Protein AF-A0A7W0NV32-F1 (afdb_monomer_lite)

Radius of gyration: 26.16 Å; chains: 1; bounding box: 60×41×66 Å

Structure (mmCIF, N/CA/C/O backbone):
data_AF-A0A7W0NV32-F1
#
_entry.id   AF-A0A7W0NV32-F1
#
loop_
_atom_site.group_PDB
_atom_site.id
_atom_site.type_symbol
_atom_site.label_atom_id
_atom_site.label_alt_id
_atom_site.label_comp_id
_atom_site.label_asym_id
_atom_site.label_entity_id
_atom_site.label_seq_id
_atom_site.pdbx_PDB_ins_code
_atom_site.Cartn_x
_atom_site.Cartn_y
_atom_site.Cartn_z
_atom_site.occupancy
_atom_site.B_iso_or_equiv
_atom_site.auth_seq_id
_atom_site.auth_comp_id
_atom_site.auth_asym_id
_atom_site.auth_atom_id
_atom_site.pdbx_PDB_model_num
ATOM 1 N N . MET A 1 1 ? -13.351 -14.213 11.585 1.00 88.19 1 MET A N 1
ATOM 2 C CA . MET A 1 1 ? -13.410 -13.640 10.219 1.00 88.19 1 MET A CA 1
ATOM 3 C C . MET A 1 1 ? -13.686 -12.142 10.299 1.00 88.19 1 MET A C 1
ATOM 5 O O . MET A 1 1 ? -14.402 -11.723 11.209 1.00 88.19 1 MET A O 1
ATOM 9 N N . ILE A 1 2 ? -13.121 -11.353 9.375 1.00 93.81 2 ILE A N 1
ATOM 10 C CA . ILE A 1 2 ? -13.314 -9.895 9.302 1.00 93.81 2 ILE A CA 1
ATOM 11 C C . ILE A 1 2 ? -14.477 -9.558 8.359 1.00 93.81 2 ILE A C 1
ATOM 13 O O . ILE A 1 2 ? -14.453 -9.948 7.192 1.00 93.81 2 ILE A O 1
ATOM 17 N N . GLY A 1 3 ? -15.459 -8.806 8.850 1.00 94.31 3 GLY A N 1
ATOM 18 C CA . GLY A 1 3 ? -16.514 -8.203 8.035 1.00 94.31 3 GLY A CA 1
ATOM 19 C C . GLY A 1 3 ? -16.197 -6.743 7.725 1.00 94.31 3 GLY A C 1
ATOM 20 O O . GLY A 1 3 ? -15.699 -6.018 8.588 1.00 94.31 3 GLY A O 1
ATOM 21 N N . VAL A 1 4 ? -16.493 -6.289 6.507 1.00 94.75 4 VAL A N 1
ATOM 22 C CA . VAL A 1 4 ? -16.256 -4.897 6.088 1.00 94.75 4 VAL A CA 1
ATOM 23 C C . VAL A 1 4 ? -17.553 -4.241 5.629 1.00 94.75 4 VAL A C 1
ATOM 25 O O . VAL A 1 4 ? -18.189 -4.704 4.682 1.00 94.75 4 VAL A O 1
ATOM 28 N N . VAL A 1 5 ? -17.929 -3.141 6.278 1.00 92.62 5 VAL A N 1
ATOM 29 C CA . VAL A 1 5 ? -19.043 -2.271 5.885 1.00 92.62 5 VAL A CA 1
ATOM 30 C C . VAL A 1 5 ? -18.472 -1.081 5.130 1.00 92.62 5 VAL A C 1
ATOM 32 O O . VAL A 1 5 ? -17.686 -0.313 5.682 1.00 92.62 5 VAL A O 1
ATOM 35 N N . ALA A 1 6 ? -18.853 -0.931 3.866 1.00 91.31 6 ALA A N 1
ATOM 36 C CA . ALA A 1 6 ? -18.391 0.163 3.026 1.00 91.31 6 ALA A CA 1
ATOM 37 C C . ALA A 1 6 ? -19.362 0.431 1.875 1.00 91.31 6 ALA A C 1
ATOM 39 O O . ALA A 1 6 ? -20.178 -0.417 1.512 1.00 91.31 6 ALA A O 1
ATOM 40 N N . SER A 1 7 ? -19.228 1.604 1.258 1.00 89.88 7 SER A N 1
ATOM 41 C CA . SER A 1 7 ? -19.957 1.923 0.032 1.00 89.88 7 SER A CA 1
ATOM 42 C C . SER A 1 7 ? -19.408 1.150 -1.176 1.00 89.88 7 SER A C 1
ATOM 44 O O . SER A 1 7 ? -18.213 0.847 -1.264 1.00 89.88 7 SER A O 1
ATOM 46 N N . ALA A 1 8 ? -20.257 0.930 -2.186 1.00 90.69 8 ALA A N 1
ATOM 47 C CA . ALA A 1 8 ? -19.858 0.279 -3.439 1.00 90.69 8 ALA A CA 1
ATOM 48 C C . ALA A 1 8 ? -18.662 0.968 -4.130 1.00 90.69 8 ALA A C 1
ATOM 50 O O . ALA A 1 8 ? -17.846 0.312 -4.780 1.00 90.69 8 ALA A O 1
ATOM 51 N N . ALA A 1 9 ? -18.511 2.285 -3.945 1.00 90.81 9 ALA A N 1
ATOM 52 C CA . ALA A 1 9 ? -17.407 3.066 -4.498 1.00 90.81 9 ALA A CA 1
ATOM 53 C C . ALA A 1 9 ? -16.030 2.684 -3.917 1.00 90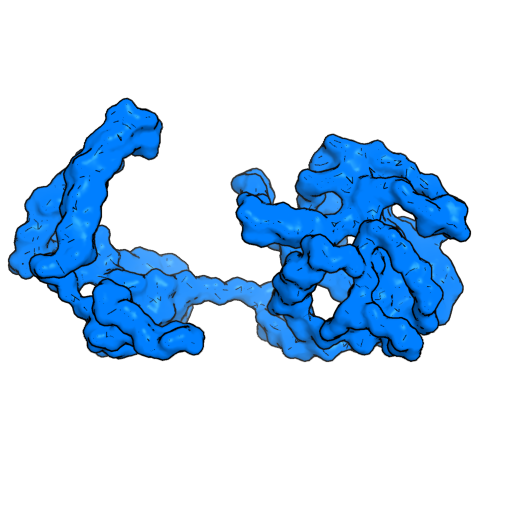.81 9 ALA A C 1
ATOM 55 O O . ALA A 1 9 ? -15.006 2.886 -4.578 1.00 90.81 9 ALA A O 1
ATOM 56 N N . GLN A 1 10 ? -15.988 2.120 -2.705 1.00 91.56 10 GLN A N 1
ATOM 57 C CA . GLN A 1 10 ? -14.757 1.696 -2.033 1.00 91.56 10 GLN A CA 1
ATOM 58 C C . GLN A 1 10 ? -14.427 0.213 -2.270 1.00 91.56 10 GLN A C 1
ATOM 60 O O . GLN A 1 10 ? -13.293 -0.198 -2.031 1.00 91.56 10 GLN A O 1
ATOM 65 N N . HIS A 1 11 ? -15.347 -0.592 -2.817 1.00 94.00 11 HIS A N 1
ATOM 66 C CA . HIS A 1 11 ? -15.161 -2.045 -2.950 1.00 94.00 11 HIS A CA 1
ATOM 67 C C . HIS A 1 11 ? -13.853 -2.442 -3.645 1.00 94.00 11 HIS A C 1
ATOM 69 O O . HIS A 1 11 ? -13.190 -3.387 -3.222 1.00 94.00 11 HIS A O 1
ATOM 75 N N . ARG A 1 12 ? -13.460 -1.723 -4.706 1.00 94.94 12 ARG A N 1
ATOM 76 C CA . ARG A 1 12 ? -12.217 -2.023 -5.430 1.00 94.94 12 ARG A CA 1
ATOM 77 C C . ARG A 1 12 ? -10.989 -1.826 -4.545 1.00 94.94 12 ARG A C 1
ATOM 79 O O . ARG A 1 12 ? -10.159 -2.720 -4.486 1.00 94.94 12 ARG A O 1
ATOM 86 N N . VAL A 1 13 ? -10.873 -0.686 -3.860 1.00 95.81 13 VAL A N 1
ATOM 87 C CA . VAL A 1 13 ? -9.701 -0.415 -3.011 1.00 95.81 13 VAL A CA 1
ATOM 88 C C . VAL A 1 13 ? -9.669 -1.325 -1.787 1.00 95.81 13 VAL A C 1
ATOM 90 O O . VAL A 1 13 ? -8.593 -1.748 -1.387 1.00 95.81 13 VAL A O 1
ATOM 93 N N . ILE A 1 14 ? -10.830 -1.696 -1.245 1.00 95.81 14 ILE A N 1
ATOM 94 C CA . ILE A 1 14 ? -10.924 -2.655 -0.141 1.00 95.81 14 ILE A CA 1
ATOM 95 C C . ILE A 1 14 ? -10.370 -4.015 -0.579 1.00 95.81 14 ILE A C 1
ATOM 97 O O . ILE A 1 14 ? -9.530 -4.580 0.115 1.00 95.81 14 ILE A O 1
ATOM 101 N N . ARG A 1 15 ? -10.753 -4.512 -1.765 1.00 95.62 15 ARG A N 1
ATOM 102 C CA . ARG A 1 15 ? -10.193 -5.763 -2.305 1.00 95.62 15 ARG A CA 1
ATOM 103 C C . ARG A 1 15 ? -8.670 -5.702 -2.444 1.00 95.62 15 ARG A C 1
ATOM 105 O O . ARG A 1 15 ? -7.997 -6.642 -2.038 1.00 95.62 15 ARG A O 1
ATOM 112 N N . GLU A 1 16 ? -8.131 -4.595 -2.956 1.00 94.12 16 GLU A N 1
ATOM 113 C CA . GLU A 1 16 ? -6.675 -4.398 -3.046 1.00 94.12 16 GLU A CA 1
ATOM 114 C C . GLU A 1 16 ? -6.008 -4.347 -1.664 1.00 94.12 16 GLU A C 1
ATOM 116 O O . GLU A 1 16 ? -4.979 -4.983 -1.451 1.00 94.12 16 GLU A O 1
ATOM 121 N N . PHE A 1 17 ? -6.607 -3.643 -0.698 1.00 95.06 17 PHE A N 1
ATOM 122 C CA . PHE A 1 17 ? -6.099 -3.579 0.672 1.00 95.06 17 PHE A CA 1
ATOM 123 C C . PHE A 1 17 ? -5.984 -4.975 1.283 1.00 95.06 17 PHE A C 1
ATOM 125 O O . PHE A 1 17 ? -4.935 -5.338 1.805 1.00 95.06 17 PHE A O 1
ATOM 132 N N . PHE A 1 18 ? -7.029 -5.794 1.174 1.00 92.94 18 PHE A N 1
ATOM 133 C CA . PHE A 1 18 ? -6.989 -7.135 1.743 1.00 92.94 18 PHE A CA 1
ATOM 134 C C . PHE A 1 18 ? -6.122 -8.118 0.948 1.00 92.94 18 PHE A C 1
ATOM 136 O O . PHE A 1 18 ? -5.582 -9.056 1.538 1.00 92.94 18 PHE A O 1
ATOM 143 N N . ASN A 1 19 ? -5.887 -7.874 -0.347 1.00 90.25 19 ASN A N 1
ATOM 144 C CA . ASN A 1 19 ? -4.830 -8.570 -1.084 1.00 90.25 19 ASN A CA 1
ATOM 145 C C . ASN A 1 19 ? -3.444 -8.291 -0.491 1.00 90.25 19 ASN A C 1
ATOM 147 O O . ASN A 1 19 ? -2.568 -9.136 -0.646 1.00 90.25 19 ASN A O 1
ATOM 151 N N . LEU A 1 20 ? -3.226 -7.152 0.169 1.00 88.50 20 LEU A N 1
ATOM 152 C CA . LEU A 1 20 ? -1.980 -6.836 0.876 1.00 88.50 20 LEU A CA 1
ATOM 153 C C . LEU A 1 20 ? -2.010 -7.292 2.337 1.00 88.50 20 LEU A C 1
ATOM 155 O O . LEU A 1 20 ? -1.004 -7.783 2.834 1.00 88.50 20 LEU A O 1
ATOM 159 N N . PHE A 1 21 ? -3.161 -7.190 3.007 1.00 89.31 21 PHE A N 1
ATOM 160 C CA . PHE A 1 21 ? -3.317 -7.609 4.401 1.00 89.31 21 PHE A CA 1
ATOM 161 C C . PHE A 1 21 ? -3.301 -9.138 4.581 1.00 89.31 21 PHE A C 1
ATOM 163 O O . PHE A 1 21 ? -3.040 -9.626 5.677 1.00 89.31 21 PHE A O 1
ATOM 170 N N . LYS A 1 22 ? -3.582 -9.903 3.513 1.00 86.00 22 LYS A N 1
ATOM 171 C CA . LYS A 1 22 ? -3.511 -11.380 3.459 1.00 86.00 22 LYS A CA 1
ATOM 172 C C . LYS A 1 22 ? -4.357 -12.115 4.511 1.00 86.00 22 LYS A C 1
ATOM 174 O O . LYS A 1 22 ? -4.135 -13.295 4.755 1.00 86.00 22 LYS A O 1
ATOM 179 N N . THR A 1 23 ? -5.346 -11.443 5.092 1.00 87.00 23 THR A N 1
ATOM 180 C CA . THR A 1 23 ? -6.237 -12.001 6.117 1.00 87.00 23 THR A CA 1
ATOM 181 C C . THR A 1 23 ? -7.613 -12.317 5.517 1.00 87.00 23 THR A C 1
ATOM 183 O O . THR A 1 23 ? -8.117 -11.500 4.740 1.00 87.00 23 THR A O 1
ATOM 186 N N . PRO A 1 24 ? -8.259 -13.449 5.871 1.00 90.56 24 PRO A N 1
ATOM 187 C CA . PRO A 1 24 ? -9.619 -13.765 5.436 1.00 90.56 24 PRO A CA 1
ATOM 188 C C . PRO A 1 24 ? -10.641 -12.688 5.822 1.00 90.56 24 PRO A C 1
ATOM 190 O O . PRO A 1 24 ? -10.761 -12.303 6.990 1.00 90.56 24 PRO A O 1
ATOM 193 N N . TRP A 1 25 ? -11.414 -12.239 4.838 1.00 94.12 25 TRP A N 1
ATOM 194 C CA . TRP A 1 25 ? -12.380 -11.157 4.983 1.00 94.12 25 TRP A CA 1
ATOM 195 C C . TRP A 1 25 ? -13.523 -11.298 3.975 1.00 94.12 25 TRP A C 1
ATOM 197 O O . TRP A 1 25 ? -13.374 -11.955 2.942 1.00 94.12 25 TRP A O 1
ATOM 207 N N . GLU A 1 26 ? -14.628 -10.612 4.242 1.00 94.75 26 GLU A N 1
ATOM 208 C CA . GLU A 1 26 ? -15.713 -10.416 3.283 1.00 94.75 26 GLU A CA 1
ATOM 209 C C . GLU A 1 26 ? -16.419 -9.071 3.497 1.00 94.75 26 GLU A C 1
ATOM 211 O O . GLU A 1 26 ? -16.264 -8.411 4.529 1.00 94.75 26 GLU A O 1
ATOM 216 N N . PHE A 1 27 ? -17.206 -8.646 2.507 1.00 93.62 27 PHE A N 1
ATOM 217 C CA . PHE A 1 27 ? -18.152 -7.557 2.728 1.00 93.62 27 PHE A CA 1
ATOM 218 C C . PHE A 1 27 ? -19.257 -8.038 3.667 1.00 93.62 27 PHE A C 1
ATOM 220 O O . PHE A 1 27 ? -19.756 -9.151 3.516 1.00 93.62 27 PHE A O 1
ATOM 227 N N . CYS A 1 28 ? -19.625 -7.189 4.624 1.00 90.19 28 CYS A N 1
ATOM 228 C CA . CYS A 1 28 ? -20.614 -7.505 5.645 1.00 90.19 28 CYS A CA 1
ATOM 229 C C . CYS A 1 28 ? -21.946 -7.930 5.006 1.00 90.19 28 CYS A C 1
ATOM 231 O O . CYS A 1 28 ? -22.505 -7.202 4.181 1.00 90.19 28 CYS A O 1
ATOM 233 N N . SER A 1 29 ? -22.453 -9.096 5.401 1.00 85.25 29 SER A N 1
ATOM 234 C CA . SER A 1 29 ? -23.755 -9.618 4.989 1.00 85.25 29 SER A CA 1
ATOM 235 C C . SER A 1 29 ? -24.763 -9.557 6.141 1.00 85.25 29 SER A C 1
ATOM 237 O O . SER A 1 29 ? -24.412 -9.635 7.321 1.00 85.25 29 SER A O 1
ATOM 239 N N . LEU A 1 30 ? -26.042 -9.365 5.808 1.00 78.62 30 LEU A N 1
ATOM 240 C CA . LEU A 1 30 ? -27.103 -9.250 6.807 1.00 78.62 30 LEU A CA 1
ATOM 241 C C . LEU A 1 30 ? -27.241 -10.569 7.587 1.00 78.62 30 LEU A C 1
ATOM 243 O O . LEU A 1 30 ? -27.423 -11.625 6.988 1.00 78.62 30 LEU A O 1
ATOM 247 N N . GLY A 1 31 ? -27.189 -10.499 8.919 1.00 75.19 31 GLY A N 1
ATOM 248 C CA . GLY A 1 31 ? -27.344 -11.663 9.800 1.00 75.19 31 GLY A CA 1
ATOM 249 C C . GLY A 1 31 ? -26.067 -12.474 10.044 1.00 75.19 31 GLY A C 1
ATOM 250 O O . GLY A 1 31 ? -26.099 -13.404 10.847 1.00 75.19 31 GLY A O 1
ATOM 251 N N . ALA A 1 32 ? -24.941 -12.121 9.416 1.00 84.00 32 ALA A N 1
ATOM 252 C CA . ALA A 1 32 ? -23.654 -12.741 9.706 1.00 84.00 32 ALA A CA 1
ATOM 253 C C . ALA A 1 32 ? -23.021 -12.189 10.997 1.00 84.00 32 ALA A C 1
ATOM 255 O O . ALA A 1 32 ? -23.131 -11.003 11.329 1.00 84.00 32 ALA A O 1
ATOM 256 N N . SER A 1 33 ? -22.324 -13.068 11.718 1.00 86.06 33 SER A N 1
ATOM 257 C CA . SER A 1 33 ? -21.531 -12.717 12.897 1.00 86.06 33 SER A CA 1
ATOM 258 C C . SER A 1 33 ? -20.058 -12.643 12.518 1.00 86.06 33 SER A C 1
ATOM 260 O O . SER A 1 33 ? -19.509 -13.596 11.967 1.00 86.06 33 SER A O 1
ATOM 262 N N . TYR A 1 34 ? -19.409 -11.534 12.862 1.00 91.31 34 TYR A N 1
ATOM 263 C CA . TYR A 1 34 ? -17.981 -11.323 12.634 1.00 91.31 34 TYR A CA 1
ATOM 264 C C . TYR A 1 34 ? -17.243 -11.240 13.967 1.00 91.31 34 TYR A C 1
ATOM 266 O O . TYR A 1 34 ? -17.827 -10.868 14.976 1.00 91.31 34 TYR A O 1
ATOM 274 N N . GLU A 1 35 ? -15.954 -11.573 13.986 1.00 92.31 35 GLU A N 1
ATOM 275 C CA . GLU A 1 35 ? -15.111 -11.317 15.169 1.00 92.31 35 GLU A CA 1
ATOM 276 C C . GLU A 1 35 ? -14.638 -9.861 15.172 1.00 92.31 35 GLU A C 1
ATOM 278 O O . GLU A 1 35 ? -14.615 -9.204 16.212 1.00 92.31 35 GLU A O 1
ATOM 283 N N . VAL A 1 36 ? -14.332 -9.351 13.975 1.00 94.06 36 VAL A N 1
ATOM 284 C CA . VAL A 1 36 ? -13.934 -7.967 13.720 1.00 94.06 36 VAL A CA 1
ATOM 285 C C . VAL A 1 36 ? -14.845 -7.383 12.653 1.00 94.06 36 VAL A C 1
ATOM 287 O O . VAL A 1 36 ? -14.988 -7.966 11.576 1.00 94.06 36 VAL A O 1
ATOM 290 N N . LEU A 1 37 ? -15.413 -6.212 12.922 1.00 93.94 37 LEU A N 1
ATOM 291 C CA . LEU A 1 37 ? -16.158 -5.427 11.947 1.00 93.94 37 LEU A CA 1
ATOM 292 C C . LEU A 1 37 ? -15.406 -4.130 11.640 1.00 93.94 37 LEU A C 1
ATOM 294 O O . LEU A 1 37 ? -15.177 -3.319 12.532 1.00 93.94 37 LEU A O 1
ATOM 298 N N . ILE A 1 38 ? -15.051 -3.910 10.377 1.00 94.94 38 ILE A N 1
ATOM 299 C CA . ILE A 1 38 ? -14.429 -2.668 9.909 1.00 94.94 38 ILE A CA 1
ATOM 300 C C . ILE A 1 38 ? -15.482 -1.842 9.177 1.00 94.94 38 ILE A C 1
ATOM 302 O O . ILE A 1 38 ? -16.063 -2.301 8.198 1.00 94.94 38 ILE A O 1
ATOM 306 N N . CYS A 1 39 ? -15.713 -0.616 9.629 1.00 93.50 39 CYS A N 1
ATOM 307 C CA . CYS A 1 39 ? -16.669 0.308 9.032 1.00 93.50 39 CYS A CA 1
ATOM 308 C C . CYS A 1 39 ? -15.928 1.471 8.368 1.00 93.50 39 CYS A C 1
ATOM 310 O O . CYS A 1 39 ? -15.212 2.213 9.040 1.00 93.50 39 CYS A O 1
ATOM 312 N N . ALA A 1 40 ? -16.115 1.633 7.060 1.00 88.44 40 ALA A N 1
ATOM 313 C CA . ALA A 1 40 ? -15.596 2.746 6.277 1.00 88.44 40 ALA A CA 1
ATOM 314 C C . ALA A 1 40 ? -16.674 3.817 6.088 1.00 88.44 40 ALA A C 1
ATOM 316 O O . ALA A 1 40 ? -17.694 3.550 5.456 1.00 88.44 40 ALA A O 1
ATOM 317 N N . ASP A 1 41 ? -16.432 5.022 6.602 1.00 68.31 41 ASP A N 1
ATOM 318 C CA . ASP A 1 41 ? -17.198 6.233 6.273 1.00 68.31 41 ASP A CA 1
ATOM 319 C C . ASP A 1 41 ? -18.724 6.126 6.524 1.00 68.31 41 ASP A C 1
ATOM 321 O O . ASP A 1 41 ? -19.557 6.588 5.749 1.00 68.31 41 ASP A O 1
ATOM 325 N N . SER A 1 42 ? -19.078 5.558 7.684 1.00 59.56 42 SER A N 1
ATOM 326 C CA . SER A 1 42 ? -20.388 5.606 8.368 1.00 59.56 42 SER A CA 1
ATOM 327 C C . SER A 1 42 ? -21.617 4.919 7.727 1.00 59.56 42 SER A C 1
ATOM 329 O O . SER A 1 42 ? -22.299 5.437 6.857 1.00 59.56 42 SER A O 1
ATOM 331 N N . GLN A 1 43 ? -21.993 3.769 8.283 1.00 61.88 43 GLN A N 1
ATOM 332 C CA . GLN A 1 43 ? -23.113 3.552 9.215 1.00 61.88 43 GLN A CA 1
ATOM 333 C C . GLN A 1 43 ? -22.776 2.225 9.897 1.00 61.88 43 GLN A C 1
ATOM 335 O O . GLN A 1 43 ? -22.609 1.211 9.221 1.00 61.88 43 GLN A O 1
ATOM 340 N N . VAL A 1 44 ? -22.592 2.224 11.218 1.00 67.00 44 VAL A N 1
ATOM 341 C CA . VAL A 1 44 ? -22.306 0.976 11.933 1.00 67.00 44 VAL A CA 1
ATOM 342 C C . VAL A 1 44 ? -23.622 0.219 12.052 1.00 67.00 44 VAL A C 1
ATOM 344 O O . VAL A 1 44 ? -24.468 0.557 12.877 1.00 67.00 44 VAL A O 1
ATOM 347 N N . ALA A 1 45 ? -23.825 -0.780 11.194 1.00 64.88 45 ALA A N 1
ATOM 348 C CA . ALA A 1 45 ? -24.920 -1.720 11.383 1.00 64.88 45 ALA A CA 1
ATOM 349 C C . ALA A 1 45 ? -24.702 -2.453 12.713 1.00 64.88 45 ALA A C 1
ATOM 351 O O . ALA A 1 45 ? -23.576 -2.848 13.022 1.00 64.88 45 ALA A O 1
ATOM 352 N N . PHE A 1 46 ? -25.766 -2.638 13.499 1.00 66.44 46 PHE A N 1
ATOM 353 C CA . PHE A 1 46 ? -25.681 -3.423 14.727 1.00 66.44 46 PHE A CA 1
ATOM 354 C C . PHE A 1 46 ? -25.120 -4.813 14.405 1.00 66.44 46 PHE A C 1
ATOM 356 O O . PHE A 1 46 ? -25.700 -5.558 13.614 1.00 66.44 46 PHE A O 1
ATOM 363 N N . ASN A 1 47 ? -23.982 -5.151 15.007 1.00 73.75 47 ASN A N 1
ATOM 364 C CA . ASN A 1 47 ? -23.308 -6.426 14.811 1.00 73.75 47 ASN A CA 1
ATOM 365 C C . ASN A 1 47 ? -22.745 -6.918 16.154 1.00 73.75 47 ASN A C 1
ATOM 367 O O . ASN A 1 47 ? -22.220 -6.104 16.916 1.00 73.75 47 ASN A O 1
ATOM 371 N N . PRO A 1 48 ? -22.829 -8.224 16.464 1.00 80.31 48 PRO A N 1
ATOM 372 C CA . PRO A 1 48 ? -22.317 -8.781 17.716 1.00 80.31 48 PRO A CA 1
ATOM 373 C C . PRO A 1 48 ? -20.782 -8.905 17.782 1.00 80.31 48 PRO A C 1
ATOM 375 O O . PRO A 1 48 ? -20.290 -9.577 18.688 1.00 80.31 48 PRO A O 1
ATOM 378 N N . ALA A 1 49 ? -20.033 -8.291 16.859 1.00 88.75 49 ALA A N 1
ATOM 379 C CA . ALA A 1 49 ? -18.577 -8.376 16.807 1.00 88.75 49 ALA A CA 1
ATOM 380 C C . ALA A 1 49 ? -17.887 -7.963 18.114 1.00 88.75 49 ALA A C 1
ATOM 382 O O . ALA A 1 49 ? -18.295 -7.018 18.792 1.00 88.75 49 ALA A O 1
ATOM 383 N N . GLN A 1 50 ? -16.805 -8.677 18.437 1.00 91.81 50 GLN A N 1
ATOM 384 C CA . GLN A 1 50 ? -15.979 -8.421 19.622 1.00 91.81 50 GLN A CA 1
ATOM 385 C C . GLN A 1 50 ? -15.199 -7.109 19.478 1.00 91.81 50 GLN A C 1
ATOM 387 O O . GLN A 1 50 ? -15.016 -6.377 20.451 1.00 91.81 50 GLN A O 1
ATOM 392 N N . LEU A 1 51 ? -14.773 -6.798 18.249 1.00 93.94 51 LEU A N 1
ATOM 393 C CA . LEU A 1 51 ? -14.110 -5.549 17.898 1.00 93.94 51 LEU A CA 1
ATOM 394 C C . LEU A 1 51 ? -14.818 -4.871 16.722 1.00 93.94 51 LEU A C 1
ATOM 396 O O . LEU A 1 51 ? -14.957 -5.452 15.646 1.00 93.94 51 LEU A O 1
ATOM 400 N N . VAL A 1 52 ? -15.194 -3.608 16.904 1.00 93.62 52 VAL A N 1
ATOM 401 C CA . VAL A 1 52 ? -15.684 -2.735 15.832 1.00 93.62 52 VAL A CA 1
ATOM 402 C C . VAL A 1 52 ? -14.673 -1.613 15.612 1.00 93.62 52 VAL A C 1
ATOM 404 O O . VAL A 1 52 ? -14.377 -0.853 16.528 1.00 93.62 52 VAL A O 1
ATOM 407 N N . VAL A 1 53 ? -14.135 -1.497 14.399 1.00 95.12 53 VAL A N 1
ATOM 408 C CA . VAL A 1 53 ? -13.204 -0.429 14.012 1.00 95.12 53 VAL A CA 1
ATOM 409 C C . VAL A 1 53 ? -13.906 0.503 13.034 1.00 95.12 53 VAL A C 1
ATOM 411 O O . VAL A 1 53 ? -14.278 0.096 11.935 1.00 95.12 53 VAL A O 1
ATOM 414 N N . VAL A 1 54 ? -14.089 1.759 13.426 1.00 94.56 54 VAL A N 1
ATOM 415 C CA . VAL A 1 54 ? -14.799 2.775 12.645 1.00 94.56 54 VAL A CA 1
ATOM 416 C C . VAL A 1 54 ? -13.803 3.792 12.106 1.00 94.56 54 VAL A C 1
ATOM 418 O O . VAL A 1 54 ? -13.259 4.602 12.858 1.00 94.56 54 VAL A O 1
ATOM 421 N N . TYR A 1 55 ? -13.590 3.772 10.795 1.00 95.38 55 TYR A N 1
ATOM 422 C CA . TYR A 1 55 ? -12.800 4.764 10.075 1.00 95.38 55 TYR A CA 1
ATOM 423 C C . TYR A 1 55 ? -13.700 5.882 9.552 1.00 95.38 55 TYR A C 1
ATOM 425 O O . TYR A 1 55 ? -14.773 5.628 8.999 1.00 95.38 55 TYR A O 1
ATOM 433 N N . GLY A 1 56 ? -13.244 7.122 9.689 1.00 92.88 56 GLY A N 1
ATOM 434 C CA . GLY A 1 56 ? -13.973 8.285 9.195 1.00 92.88 56 GLY A CA 1
ATOM 435 C C . GLY A 1 56 ? -13.172 9.564 9.366 1.00 92.88 56 GLY A C 1
ATOM 436 O O . GLY A 1 56 ? -12.788 9.912 10.482 1.00 92.88 56 GLY A O 1
ATOM 437 N N . ALA A 1 57 ? -12.956 10.269 8.260 1.00 92.94 57 ALA A N 1
ATOM 438 C CA . ALA A 1 57 ? -12.218 11.531 8.203 1.00 92.94 57 ALA A CA 1
ATOM 439 C C . ALA A 1 57 ? -13.071 12.763 8.554 1.00 92.94 57 ALA A C 1
ATOM 441 O O . ALA A 1 57 ? -12.595 13.892 8.464 1.00 92.94 57 ALA A O 1
ATOM 442 N N . ARG A 1 58 ? -14.349 12.563 8.898 1.00 92.38 58 ARG A N 1
ATOM 443 C CA . ARG A 1 58 ? -15.314 13.624 9.201 1.00 92.38 58 ARG A CA 1
ATOM 444 C C . ARG A 1 58 ? -16.169 13.250 10.413 1.00 92.38 58 ARG A C 1
ATOM 446 O O . ARG A 1 58 ? -16.350 12.054 10.655 1.00 92.38 58 ARG A O 1
ATOM 453 N N . PRO A 1 59 ? -16.705 14.244 11.144 1.00 91.75 59 PRO A N 1
ATOM 454 C CA . PRO A 1 59 ? -17.712 14.013 12.169 1.00 91.75 59 PRO A CA 1
ATOM 455 C C . PRO A 1 59 ? -18.953 13.359 11.559 1.00 91.75 59 PRO A C 1
ATOM 457 O O . PRO A 1 59 ? -19.400 13.760 10.480 1.00 91.75 59 PRO A O 1
ATOM 460 N N . GLY A 1 60 ? -19.513 12.368 12.243 1.00 88.25 60 GLY A N 1
ATOM 461 C CA . GLY A 1 60 ? -20.683 11.633 11.769 1.00 88.25 60 GLY A CA 1
ATOM 462 C C . GLY A 1 60 ? -21.687 11.306 12.869 1.00 88.25 60 GLY A C 1
ATOM 463 O O . GLY A 1 60 ? -21.446 11.516 14.055 1.00 88.25 60 GLY A O 1
ATOM 464 N N . ALA A 1 61 ? -22.823 10.727 12.471 1.00 87.31 61 ALA A N 1
ATOM 465 C CA . ALA A 1 61 ? -23.877 10.310 13.403 1.00 87.31 61 ALA A CA 1
ATOM 466 C C . ALA A 1 61 ? -23.377 9.314 14.465 1.00 87.31 61 ALA A C 1
ATOM 468 O O . ALA A 1 61 ? -23.863 9.321 15.590 1.00 87.31 61 ALA A O 1
ATOM 469 N N . PHE A 1 62 ? -22.387 8.489 14.112 1.00 88.81 62 PHE A N 1
ATOM 470 C CA . PHE A 1 62 ? -21.737 7.569 15.041 1.00 88.81 62 PHE A CA 1
ATOM 471 C C . PHE A 1 62 ? -21.062 8.298 16.212 1.00 88.81 62 PHE A C 1
ATOM 473 O O . PHE A 1 62 ? -21.151 7.833 17.344 1.00 88.81 62 PHE A O 1
ATOM 480 N N . ASP A 1 63 ? -20.421 9.440 15.949 1.00 91.31 63 ASP A N 1
ATOM 481 C CA . ASP A 1 63 ? -19.709 10.206 16.972 1.00 91.31 63 ASP A CA 1
ATOM 482 C C . ASP A 1 63 ? -20.717 10.791 17.978 1.00 91.31 63 ASP A C 1
ATOM 484 O O . ASP A 1 63 ? -20.596 10.571 19.180 1.00 91.31 63 ASP A O 1
ATOM 488 N N . ALA A 1 64 ? -21.798 11.399 17.474 1.00 89.62 64 ALA A N 1
ATOM 489 C CA . ALA A 1 64 ? -22.877 11.944 18.301 1.00 89.62 64 ALA A CA 1
ATOM 490 C C . ALA A 1 64 ? -23.614 10.879 19.139 1.00 89.62 64 ALA A C 1
ATOM 492 O O . ALA A 1 64 ? -24.017 11.156 20.261 1.00 89.62 64 ALA A O 1
ATOM 493 N N . GLN A 1 65 ? -23.793 9.662 18.614 1.00 89.44 65 GLN A N 1
ATOM 494 C CA . GLN A 1 65 ? -24.446 8.559 19.338 1.00 89.44 65 GLN A CA 1
ATOM 495 C C . GLN A 1 65 ? -23.609 7.989 20.490 1.00 89.44 65 GLN A C 1
ATOM 497 O O . GLN A 1 65 ? -24.154 7.278 21.331 1.00 89.44 65 GLN A O 1
ATOM 502 N N . ASN A 1 66 ? -22.302 8.253 20.505 1.00 89.31 66 ASN A N 1
ATOM 503 C CA . ASN A 1 66 ? -21.363 7.727 21.497 1.00 89.31 66 ASN A CA 1
ATOM 504 C C . ASN A 1 66 ? -20.704 8.848 22.319 1.00 89.31 66 ASN A C 1
ATOM 506 O O . ASN A 1 66 ? -19.631 8.636 22.881 1.00 89.31 66 ASN A O 1
ATOM 510 N N . ASP A 1 67 ? -21.328 10.031 22.362 1.00 92.50 67 ASP A N 1
ATOM 511 C CA . ASP A 1 67 ? -20.850 11.209 23.094 1.00 92.50 67 ASP A CA 1
ATOM 512 C C . ASP A 1 67 ? -19.397 11.596 22.748 1.00 92.50 67 ASP A C 1
ATOM 514 O O . ASP A 1 67 ? -18.619 12.025 23.604 1.00 92.50 67 ASP A O 1
ATOM 518 N N . LEU A 1 68 ? -19.015 11.419 21.478 1.00 93.19 68 LEU A N 1
ATOM 519 C CA . LEU A 1 68 ? -17.710 11.812 20.957 1.00 93.19 68 LEU A CA 1
ATOM 520 C C . LEU A 1 68 ? -17.793 13.190 20.303 1.00 93.19 68 LEU A C 1
ATOM 522 O O . LEU A 1 68 ? -18.604 13.441 19.409 1.00 93.19 68 LEU A O 1
ATOM 526 N N . GLU A 1 69 ? -16.874 14.060 20.689 1.00 95.06 69 GLU A N 1
ATOM 527 C CA . GLU A 1 69 ? -16.593 15.307 19.999 1.00 95.06 69 GLU A CA 1
ATOM 528 C C . GLU A 1 69 ? -15.533 15.051 18.921 1.00 95.06 69 GLU A C 1
ATOM 530 O O . GLU A 1 69 ? -14.452 14.525 19.192 1.00 95.06 69 GLU A O 1
ATOM 535 N N . ALA A 1 70 ? -15.843 15.424 17.679 1.00 94.00 70 ALA A N 1
ATOM 536 C CA . ALA A 1 70 ? -14.943 15.281 16.541 1.00 94.00 70 ALA A CA 1
ATOM 537 C C . ALA A 1 70 ? -14.712 16.639 15.870 1.00 94.00 70 ALA A C 1
ATOM 539 O O . ALA A 1 70 ? -15.646 17.272 15.373 1.00 94.00 70 ALA A O 1
ATOM 540 N N . ILE A 1 71 ? -13.454 17.077 15.815 1.00 94.19 71 ILE A N 1
ATOM 541 C CA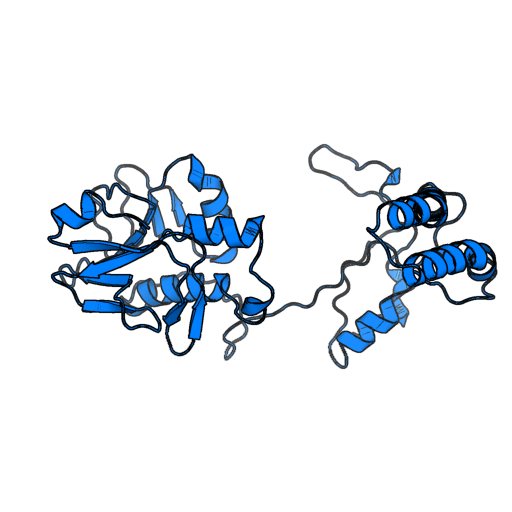 . ILE A 1 71 ? -13.050 18.352 15.211 1.00 94.19 71 ILE A CA 1
ATOM 542 C C . ILE A 1 71 ? -12.316 18.061 13.906 1.00 94.19 71 ILE A C 1
ATOM 544 O O . ILE A 1 71 ? -11.289 17.386 13.902 1.00 94.19 71 ILE A O 1
ATOM 548 N N . SER A 1 72 ? -12.838 18.572 12.788 1.00 92.62 72 SER A N 1
ATOM 549 C CA . SER A 1 72 ? -12.219 18.393 11.466 1.00 92.62 72 SER A CA 1
ATOM 550 C C . SER A 1 72 ? -10.921 19.181 11.337 1.00 92.62 72 SER A C 1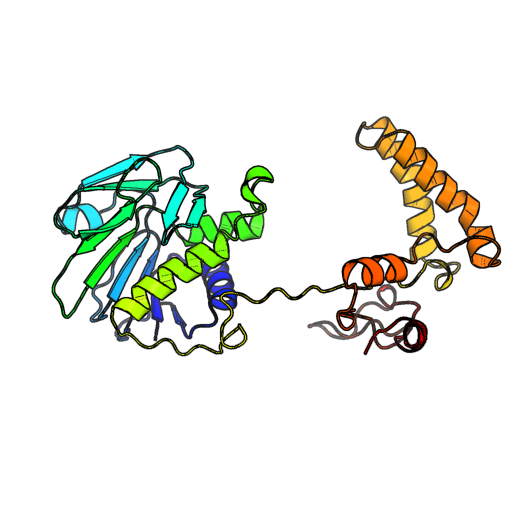
ATOM 552 O O . SER A 1 72 ? -10.885 20.383 11.599 1.00 92.62 72 SER A O 1
ATOM 554 N N . LEU A 1 73 ? -9.876 18.509 10.862 1.00 88.19 73 LEU A N 1
ATOM 555 C CA . LEU A 1 73 ? -8.556 19.066 10.608 1.00 88.19 73 LEU A CA 1
ATOM 556 C C . LEU A 1 73 ? -8.174 18.812 9.142 1.00 88.19 73 LEU A C 1
ATOM 558 O O . LEU A 1 73 ? -8.217 17.691 8.643 1.00 88.19 73 LEU A O 1
ATOM 562 N N . SER A 1 74 ? -7.801 19.881 8.436 1.00 70.56 74 SER A N 1
ATOM 563 C CA . SER A 1 74 ? -7.646 19.883 6.971 1.00 70.56 74 SER A CA 1
ATOM 564 C C . SER A 1 74 ? -6.193 20.034 6.502 1.00 70.56 74 SER A C 1
ATOM 566 O O . SER A 1 74 ? -5.922 20.623 5.453 1.00 70.56 74 SER A O 1
ATOM 568 N N . LYS A 1 75 ? -5.220 19.585 7.300 1.00 71.62 75 LYS A N 1
ATOM 569 C CA . LYS A 1 75 ? -3.790 19.650 6.954 1.00 71.62 75 LYS A CA 1
ATOM 570 C C . LYS A 1 75 ? -3.167 18.282 7.157 1.00 71.62 75 LYS A C 1
ATOM 572 O O . LYS A 1 75 ? -3.333 17.724 8.229 1.00 71.62 75 LYS A O 1
ATOM 577 N N . GLY A 1 76 ? -2.427 17.778 6.168 1.00 74.25 76 GLY A N 1
ATOM 578 C CA . GLY A 1 76 ? -1.702 16.512 6.301 1.00 74.25 76 GLY A CA 1
ATOM 579 C C . GLY A 1 76 ? -0.948 16.447 7.632 1.00 74.25 76 GLY A C 1
ATOM 580 O O . GLY A 1 76 ? -0.248 17.392 8.006 1.00 74.25 76 GLY A O 1
ATOM 581 N N . ALA A 1 77 ? -1.143 15.352 8.355 1.00 90.31 77 ALA A N 1
ATOM 582 C CA . ALA A 1 77 ? -0.575 15.113 9.674 1.00 90.31 77 ALA A CA 1
ATOM 583 C C . ALA A 1 77 ? 0.245 13.828 9.656 1.00 90.31 77 ALA A C 1
ATOM 585 O O . ALA A 1 77 ? 0.166 13.036 8.718 1.00 90.31 77 ALA A O 1
ATOM 586 N N . ASN A 1 78 ? 1.026 13.604 10.707 1.00 94.75 78 ASN A N 1
ATOM 587 C CA . ASN A 1 78 ? 1.662 12.315 10.909 1.00 94.75 78 ASN A CA 1
ATOM 588 C C . ASN A 1 78 ? 1.197 11.716 12.218 1.00 94.75 78 ASN A C 1
ATOM 590 O O . ASN A 1 78 ? 1.229 12.376 13.257 1.00 94.75 78 ASN A O 1
ATOM 594 N N . LEU A 1 79 ? 0.791 10.459 12.149 1.00 96.25 79 LEU A N 1
ATOM 595 C CA . LEU A 1 79 ? 0.452 9.661 13.309 1.00 96.25 79 LEU A CA 1
ATOM 596 C C . LEU A 1 79 ? 1.729 9.123 13.950 1.00 96.25 79 LEU A C 1
ATOM 598 O O . LEU A 1 79 ? 2.653 8.711 13.244 1.00 96.25 79 LEU A O 1
ATOM 602 N N . SER A 1 80 ? 1.742 9.087 15.277 1.00 95.81 80 SER A N 1
ATOM 603 C CA . SER A 1 80 ? 2.757 8.407 16.072 1.00 95.81 80 SER A CA 1
ATOM 604 C C . SER A 1 80 ? 2.256 7.006 16.423 1.00 95.81 80 SER A C 1
ATOM 606 O O . SER A 1 80 ? 1.244 6.851 17.108 1.00 95.81 80 SER A O 1
ATOM 608 N N . PHE A 1 81 ? 2.946 5.975 15.932 1.00 94.81 81 PHE A N 1
ATOM 609 C CA . PHE A 1 81 ? 2.564 4.578 16.135 1.00 94.81 81 PHE A CA 1
ATOM 610 C C . PHE A 1 81 ? 3.785 3.699 16.432 1.00 94.81 81 PHE A C 1
ATOM 612 O O . PHE A 1 81 ? 4.619 3.450 15.560 1.00 94.81 81 PHE A O 1
ATOM 619 N N . LYS A 1 82 ? 3.899 3.220 17.680 1.00 90.94 82 LYS A N 1
ATOM 620 C CA . LYS A 1 82 ? 4.983 2.332 18.162 1.00 90.94 82 LYS A CA 1
ATOM 621 C C . LYS A 1 82 ? 6.391 2.808 17.757 1.00 90.94 82 LYS A C 1
ATOM 623 O O . LYS A 1 82 ? 7.216 2.022 17.296 1.00 90.94 82 LYS A O 1
ATOM 628 N N . GLY A 1 83 ? 6.646 4.111 17.905 1.00 90.75 83 GLY A N 1
ATOM 629 C CA . GLY A 1 83 ? 7.918 4.757 17.548 1.00 90.75 83 GLY A CA 1
ATOM 630 C C . GLY A 1 83 ? 8.114 5.026 16.051 1.00 90.75 83 GLY A C 1
ATOM 631 O O . GLY A 1 83 ? 9.154 5.549 15.663 1.00 90.75 83 GLY A O 1
ATOM 632 N N . ASN A 1 84 ? 7.132 4.690 15.212 1.00 93.19 84 ASN A N 1
ATOM 633 C CA . ASN A 1 84 ? 7.113 5.000 13.787 1.00 93.19 84 ASN A CA 1
ATOM 634 C C . ASN A 1 84 ? 6.179 6.175 13.501 1.00 93.19 84 ASN A C 1
ATOM 636 O O . ASN A 1 84 ? 5.259 6.477 14.263 1.00 93.19 84 ASN A O 1
ATOM 640 N N . ARG A 1 85 ? 6.402 6.788 12.341 1.00 95.00 85 ARG A N 1
ATOM 641 C CA . ARG A 1 85 ? 5.608 7.884 11.801 1.00 95.00 85 ARG A CA 1
ATOM 642 C C . ARG A 1 85 ? 4.747 7.372 10.648 1.00 95.00 85 ARG A C 1
ATOM 644 O O . ARG A 1 85 ? 5.294 6.775 9.723 1.00 95.00 85 ARG A O 1
ATOM 651 N N . ILE A 1 86 ? 3.442 7.645 10.661 1.00 96.56 86 ILE A N 1
ATOM 652 C CA . ILE A 1 86 ? 2.524 7.307 9.556 1.00 96.56 86 ILE A CA 1
ATOM 653 C C . ILE A 1 86 ? 1.949 8.601 8.968 1.00 96.56 86 ILE A C 1
ATOM 655 O O . ILE A 1 86 ? 1.105 9.228 9.608 1.00 96.56 86 ILE A O 1
ATOM 659 N N . PRO A 1 87 ? 2.399 9.033 7.778 1.00 96.25 87 PRO A N 1
ATOM 660 C CA . PRO A 1 87 ? 1.807 10.173 7.091 1.00 96.25 87 PRO A CA 1
ATOM 661 C C . PRO A 1 87 ? 0.335 9.935 6.737 1.00 96.25 87 PRO A C 1
ATOM 663 O O . PRO A 1 87 ? -0.012 8.865 6.238 1.00 96.25 87 PRO A O 1
ATOM 666 N N . LEU A 1 88 ? -0.493 10.957 6.945 1.00 95.19 88 LEU A N 1
ATOM 667 C CA . LEU A 1 88 ? -1.857 11.054 6.432 1.00 95.19 88 LEU A CA 1
ATOM 668 C C . LEU A 1 88 ? -1.901 12.028 5.254 1.00 95.19 88 LEU A C 1
ATOM 670 O O . LEU A 1 88 ? -1.334 13.125 5.317 1.00 95.19 88 LEU A O 1
ATOM 674 N N . TYR A 1 89 ? -2.580 11.626 4.185 1.00 93.19 89 TYR A N 1
ATOM 675 C CA . TYR A 1 89 ? -2.682 12.399 2.950 1.00 93.19 89 TYR A CA 1
ATOM 676 C C . TYR A 1 89 ? -4.040 13.078 2.763 1.00 93.19 89 TYR A C 1
ATOM 678 O O . TYR A 1 89 ? -4.120 14.069 2.036 1.00 93.19 89 TYR A O 1
ATOM 686 N N . GLY A 1 90 ? -5.093 12.539 3.372 1.00 90.88 90 GLY A N 1
ATOM 687 C CA . GLY A 1 90 ? -6.440 13.088 3.377 1.00 90.88 90 GLY A CA 1
ATOM 688 C C . GLY A 1 90 ? -6.755 13.936 4.608 1.00 90.88 90 GLY A C 1
ATOM 689 O O . GLY A 1 90 ? -5.890 14.250 5.429 1.00 90.88 90 GLY A O 1
ATOM 690 N N . ASP A 1 91 ? -8.032 14.297 4.709 1.00 92.25 91 ASP A N 1
ATOM 691 C CA . ASP A 1 91 ? -8.596 14.936 5.895 1.00 92.25 91 ASP A CA 1
ATOM 692 C C . ASP A 1 91 ? -8.586 13.961 7.080 1.00 92.25 91 ASP A C 1
ATOM 694 O O . ASP A 1 91 ? -8.625 12.735 6.911 1.00 92.25 91 ASP A O 1
ATOM 698 N N . PHE A 1 92 ? -8.576 14.507 8.292 1.00 94.38 92 PHE A N 1
ATOM 699 C CA . PHE A 1 92 ? -8.747 13.721 9.504 1.00 94.38 92 PHE A CA 1
ATOM 700 C C . PHE A 1 92 ? -9.485 14.527 10.578 1.00 94.38 92 PHE A C 1
ATOM 702 O O . PHE A 1 92 ? -9.668 15.736 10.455 1.00 94.38 92 PHE A O 1
ATOM 709 N N . VAL A 1 93 ? -9.920 13.859 11.641 1.00 94.75 93 VAL A N 1
ATOM 710 C CA . VAL A 1 93 ? -10.541 14.476 12.813 1.00 94.75 93 VAL A CA 1
ATOM 711 C C . VAL A 1 93 ? -9.711 14.216 14.064 1.00 94.75 93 VAL A C 1
ATOM 713 O O . VAL A 1 93 ? -9.164 13.125 14.244 1.00 94.75 93 VAL A O 1
ATOM 716 N N . SER A 1 94 ? -9.649 15.227 14.926 1.00 95.81 94 SER A N 1
ATOM 717 C CA . SER A 1 94 ? -9.266 15.063 16.328 1.00 95.81 94 SER A CA 1
ATOM 718 C C . SER A 1 94 ? -10.498 14.665 17.135 1.00 95.81 94 SER A C 1
ATOM 720 O O . SER A 1 94 ? -11.596 15.152 16.858 1.00 95.81 94 SER A O 1
ATOM 722 N N . LEU A 1 95 ? -10.325 13.750 18.081 1.00 96.12 95 LEU A N 1
ATOM 723 C CA . LEU A 1 95 ? -11.388 13.112 18.846 1.00 96.12 95 LEU A CA 1
ATOM 724 C C . LEU A 1 95 ? -11.205 13.377 20.345 1.00 96.12 95 LEU A C 1
ATOM 726 O O . LEU A 1 95 ? -10.139 13.109 20.905 1.00 96.12 95 LEU A O 1
ATOM 730 N N . SER A 1 96 ? -12.277 13.808 21.004 1.00 96.12 96 SER A N 1
ATOM 731 C CA . SER A 1 96 ? -12.421 13.879 22.462 1.00 96.12 96 SER A CA 1
ATOM 732 C C . SER A 1 96 ? -13.710 13.177 22.894 1.00 96.12 96 SER A C 1
ATOM 734 O O . SER A 1 96 ? -14.666 13.093 22.131 1.00 96.12 96 SER A O 1
ATOM 736 N N . GLY A 1 97 ? -13.742 12.617 24.104 1.00 93.38 97 GLY A N 1
ATOM 737 C CA . GLY A 1 97 ? -14.931 11.929 24.613 1.00 93.38 97 GLY A CA 1
ATOM 738 C C . GLY A 1 97 ? -14.620 10.821 25.621 1.00 93.38 97 GLY A C 1
ATOM 739 O O . GLY A 1 97 ? -13.469 10.681 26.055 1.00 93.38 97 GLY A O 1
ATOM 740 N N . PRO A 1 98 ? -15.632 10.023 26.005 1.00 86.62 98 PRO A N 1
ATOM 741 C CA . PRO A 1 98 ? -15.461 8.893 26.905 1.00 86.62 98 PRO A CA 1
ATOM 742 C C . PRO A 1 98 ? -14.685 7.778 26.196 1.00 86.62 98 PRO A C 1
ATOM 744 O O . PRO A 1 98 ? -15.240 6.997 25.430 1.00 86.62 98 PRO A O 1
ATOM 747 N N . GLY A 1 99 ? -13.380 7.688 26.439 1.00 92.00 99 GLY A N 1
ATOM 748 C CA . GLY A 1 99 ? -12.558 6.644 25.840 1.00 92.00 99 GLY A CA 1
ATOM 749 C C . GLY A 1 99 ? -11.079 6.768 26.166 1.00 92.00 99 GLY A C 1
ATOM 750 O O . GLY A 1 99 ? -10.597 7.791 26.650 1.00 92.00 99 GLY A O 1
ATOM 751 N N . LYS A 1 100 ? -10.341 5.696 25.889 1.00 94.62 100 LYS A N 1
ATOM 752 C CA . LYS A 1 100 ? -8.885 5.663 25.997 1.00 94.62 100 LYS A CA 1
ATOM 753 C C . LYS A 1 100 ? -8.270 6.056 24.646 1.00 94.62 100 LYS A C 1
ATOM 755 O O . LYS A 1 100 ? -8.588 5.409 23.646 1.00 94.62 100 LYS A O 1
ATOM 760 N N . PRO A 1 101 ? -7.353 7.038 24.592 1.00 96.00 101 PRO A N 1
ATOM 761 C CA . PRO A 1 101 ? -6.563 7.302 23.394 1.00 96.00 101 PRO A CA 1
ATOM 762 C C . PRO A 1 101 ? -5.751 6.070 22.982 1.00 96.00 101 PRO A C 1
ATOM 764 O O . PRO A 1 101 ? -5.010 5.505 23.790 1.00 96.00 101 PRO A O 1
ATOM 767 N N . VAL A 1 102 ? -5.889 5.658 21.722 1.00 95.94 102 VAL A N 1
ATOM 768 C CA . VAL A 1 102 ? -5.128 4.542 21.125 1.00 95.94 102 VAL A CA 1
ATOM 769 C C . VAL A 1 102 ? -4.224 4.983 19.979 1.00 95.94 102 VAL A C 1
ATOM 771 O O . VAL A 1 102 ? -3.318 4.247 19.596 1.00 95.94 102 VAL A O 1
ATOM 774 N N . LEU A 1 103 ? -4.446 6.181 19.434 1.00 96.94 103 LEU A N 1
ATOM 775 C CA . LEU A 1 103 ? -3.644 6.731 18.349 1.00 96.94 103 LEU A CA 1
ATOM 776 C C . LEU A 1 103 ? -3.638 8.255 18.413 1.00 96.94 103 LEU A C 1
ATOM 778 O O . LEU A 1 103 ? -4.682 8.881 18.601 1.00 96.94 103 LEU A O 1
ATOM 782 N N . GLN A 1 104 ? -2.466 8.852 18.225 1.00 96.81 104 GLN A N 1
ATOM 783 C CA . GLN A 1 104 ? -2.282 10.299 18.279 1.00 96.81 104 GLN A CA 1
ATOM 784 C C . GLN A 1 104 ? -1.401 10.776 17.127 1.00 96.81 104 GLN A C 1
ATOM 786 O O . GLN A 1 104 ? -0.636 10.001 16.545 1.00 96.81 104 GLN A O 1
ATOM 791 N N . THR A 1 105 ? -1.495 12.059 16.799 1.00 95.38 105 THR A N 1
ATOM 792 C CA . THR A 1 105 ? -0.515 12.719 15.930 1.00 95.38 105 THR A CA 1
ATOM 793 C C . THR A 1 105 ? 0.784 13.009 16.681 1.00 95.38 105 THR A C 1
ATOM 795 O O . THR A 1 105 ? 0.811 13.039 17.910 1.00 95.38 105 THR A O 1
ATOM 798 N N . GLU A 1 106 ? 1.859 13.305 15.948 1.00 92.56 106 GLU A N 1
ATOM 799 C CA . GLU A 1 106 ? 3.112 13.827 16.526 1.00 92.56 106 GLU A CA 1
ATOM 800 C C . GLU A 1 106 ? 2.910 15.131 17.322 1.00 92.56 106 GLU A C 1
ATOM 802 O O . GLU A 1 106 ? 3.700 15.434 18.211 1.00 92.56 106 GLU A O 1
ATOM 807 N N . ASN A 1 107 ? 1.834 15.876 17.042 1.00 89.38 107 ASN A N 1
ATOM 808 C CA . ASN A 1 107 ? 1.498 17.129 17.720 1.00 89.38 107 ASN A CA 1
ATOM 809 C C . ASN A 1 107 ? 0.584 16.929 18.946 1.00 89.38 107 ASN A C 1
ATOM 811 O O . ASN A 1 107 ? 0.178 17.910 19.561 1.00 89.38 107 ASN A O 1
ATOM 815 N N . GLY A 1 108 ? 0.231 15.686 19.292 1.00 91.75 108 GLY A N 1
ATOM 816 C CA . GLY A 1 108 ? -0.592 15.360 20.462 1.00 91.75 108 GLY A CA 1
ATOM 817 C C . GLY A 1 108 ? -2.106 15.317 20.224 1.00 91.75 108 GLY A C 1
ATOM 818 O O . GLY A 1 108 ? -2.837 14.917 21.126 1.00 91.75 108 GLY A O 1
ATOM 819 N N . GLU A 1 109 ? -2.592 15.656 19.024 1.00 94.38 109 GLU A N 1
ATOM 820 C CA . GLU A 1 109 ? -4.011 15.486 18.661 1.00 94.38 109 GLU A CA 1
ATOM 821 C C . GLU A 1 109 ? -4.405 14.005 18.734 1.00 94.38 109 GLU A C 1
ATOM 823 O O . GLU A 1 109 ? -3.718 13.156 18.154 1.00 94.38 109 GLU A O 1
ATOM 828 N N . THR A 1 110 ? -5.512 13.685 19.405 1.00 96.81 110 THR A N 1
ATOM 829 C CA . THR A 1 110 ? -6.005 12.305 19.505 1.00 96.81 110 THR A CA 1
ATOM 830 C C . THR A 1 110 ? -6.793 11.955 18.254 1.00 96.81 110 THR A C 1
ATOM 832 O O . THR A 1 110 ? -7.840 12.527 17.995 1.00 96.81 110 THR A O 1
ATOM 835 N N . VAL A 1 111 ? -6.303 10.995 17.473 1.00 96.12 111 VAL A N 1
ATOM 836 C CA . VAL A 1 111 ? -6.942 10.559 16.216 1.00 96.12 111 VAL A CA 1
ATOM 837 C C . VAL A 1 111 ? -7.606 9.195 16.384 1.00 96.12 111 VAL A C 1
ATOM 839 O O . VAL A 1 111 ? -8.391 8.783 15.542 1.00 96.12 111 VAL A O 1
ATOM 842 N N . GLY A 1 112 ? -7.323 8.473 17.467 1.00 96.75 112 GLY A N 1
ATOM 843 C CA . GLY A 1 112 ? -7.957 7.198 17.771 1.00 96.75 112 GLY A CA 1
ATOM 844 C C . GLY A 1 112 ? -8.436 7.127 19.209 1.00 96.75 112 GLY A C 1
ATOM 845 O O . GLY A 1 112 ? -7.626 7.300 20.120 1.00 96.75 112 GLY A O 1
ATOM 846 N N . LEU A 1 113 ? -9.713 6.801 19.405 1.00 96.38 113 LEU A N 1
ATOM 847 C CA . LEU A 1 113 ? -10.307 6.529 20.716 1.00 96.38 113 LEU A CA 1
ATOM 848 C C . LEU A 1 113 ? -10.882 5.116 20.767 1.00 96.38 113 LEU A C 1
ATOM 850 O O . LEU A 1 113 ? -11.593 4.692 19.858 1.00 96.38 113 LEU A O 1
ATOM 854 N N . GLU A 1 114 ? -10.602 4.411 21.858 1.00 95.38 114 GLU A N 1
ATOM 855 C CA . GLU A 1 114 ? -11.253 3.153 22.214 1.00 95.38 114 GLU A CA 1
ATOM 856 C C . GLU A 1 114 ? -12.266 3.362 23.339 1.00 95.38 114 GLU A C 1
ATOM 858 O O . GLU A 1 114 ? -11.959 3.985 24.357 1.00 95.38 114 GLU A O 1
ATOM 863 N N . PHE A 1 115 ? -13.445 2.763 23.196 1.00 93.06 115 PHE A N 1
ATOM 864 C CA . PHE A 1 115 ? -14.505 2.789 24.197 1.00 93.06 115 PHE A CA 1
ATOM 865 C C . PHE A 1 115 ? -15.396 1.540 24.111 1.00 93.06 115 PHE A C 1
ATOM 867 O O . PHE A 1 115 ? -15.185 0.648 23.285 1.00 93.06 115 PHE A O 1
ATOM 874 N N . GLY A 1 116 ? -16.370 1.448 25.018 1.00 88.50 116 GLY A N 1
ATOM 875 C CA . GLY A 1 116 ? -17.275 0.305 25.138 1.00 88.50 116 GLY A CA 1
ATOM 876 C C . GLY A 1 116 ? -16.834 -0.757 26.162 1.00 88.50 116 GLY A C 1
ATOM 877 O O . GLY A 1 116 ? -15.719 -0.699 26.708 1.00 88.50 116 GLY A O 1
ATOM 878 N N . PRO A 1 117 ? -17.726 -1.718 26.466 1.00 84.00 117 PRO A N 1
ATOM 879 C CA . PRO A 1 117 ? -17.500 -2.765 27.463 1.00 84.00 117 PRO A CA 1
ATOM 880 C C . PRO A 1 117 ? -16.350 -3.711 27.077 1.00 84.00 117 PRO A C 1
ATOM 882 O O . PRO A 1 117 ? -15.889 -3.734 25.940 1.00 84.00 117 PRO A O 1
ATOM 885 N N . ALA A 1 118 ? -15.857 -4.502 28.035 1.00 76.44 118 ALA A N 1
ATOM 886 C CA . ALA A 1 118 ? -14.737 -5.427 27.813 1.00 76.44 118 ALA A CA 1
ATOM 887 C C . ALA A 1 118 ? -15.013 -6.459 26.703 1.00 76.44 118 ALA A C 1
ATOM 889 O O . ALA A 1 118 ? -14.121 -6.773 25.926 1.00 76.44 118 ALA A O 1
ATOM 890 N N . GLU A 1 119 ? -16.255 -6.934 26.613 1.00 81.00 119 GLU A N 1
ATOM 891 C CA . GLU A 1 119 ? -16.688 -7.969 25.664 1.00 81.00 119 GLU A CA 1
ATOM 892 C C . GLU A 1 119 ? -16.915 -7.442 24.239 1.00 81.00 119 GLU A C 1
ATOM 894 O O . GLU A 1 119 ? -16.960 -8.225 23.291 1.00 81.00 119 GLU A O 1
ATOM 899 N N . ARG A 1 120 ? -17.095 -6.123 24.086 1.00 86.31 120 ARG A N 1
ATOM 900 C CA . ARG A 1 120 ? -17.329 -5.457 22.799 1.00 86.31 120 ARG A CA 1
ATOM 901 C C . ARG A 1 120 ? -16.645 -4.105 22.788 1.00 86.31 120 ARG A C 1
ATOM 903 O O . ARG A 1 120 ? -17.178 -3.118 23.302 1.00 86.31 120 ARG A O 1
ATOM 910 N N . LYS A 1 121 ? -15.461 -4.069 22.188 1.00 91.38 121 LYS A N 1
ATOM 911 C CA . LYS A 1 121 ? -14.682 -2.844 22.043 1.00 91.38 121 LYS A CA 1
ATOM 912 C C . LYS A 1 121 ? -14.999 -2.162 20.730 1.00 91.38 121 LYS A C 1
ATOM 914 O O . LYS A 1 121 ? -15.072 -2.797 19.680 1.00 91.38 121 LYS A O 1
ATOM 919 N N . CYS A 1 122 ? -15.140 -0.847 20.800 1.00 92.94 122 CYS A N 1
ATOM 920 C CA . CYS A 1 122 ? -15.215 -0.002 19.630 1.00 92.94 122 CYS A CA 1
ATOM 921 C C . CYS A 1 122 ? -13.991 0.905 19.573 1.00 92.94 122 CYS A C 1
ATOM 923 O O . CYS A 1 122 ? -13.630 1.533 20.567 1.00 92.94 122 CYS A O 1
ATOM 925 N N . VAL A 1 123 ? -13.368 0.985 18.402 1.00 95.06 123 VAL A N 1
ATOM 926 C CA . VAL A 1 123 ? -12.246 1.877 18.122 1.00 95.06 123 VAL A CA 1
ATOM 927 C C . VAL A 1 123 ? -12.654 2.824 17.006 1.00 95.06 123 VAL A C 1
ATOM 929 O O . VAL A 1 123 ? -12.889 2.401 15.876 1.00 95.06 123 VAL A O 1
ATOM 932 N N . ARG A 1 124 ? -12.727 4.118 17.310 1.00 94.88 124 ARG A N 1
ATOM 933 C CA . ARG A 1 124 ? -12.980 5.179 16.334 1.00 94.88 124 ARG A CA 1
ATOM 934 C C . ARG A 1 124 ? -11.647 5.769 15.889 1.00 94.88 124 ARG A C 1
ATOM 936 O O . ARG A 1 124 ? -10.911 6.286 16.720 1.00 94.88 124 ARG A O 1
ATOM 943 N N . LEU A 1 125 ? -11.349 5.697 14.592 1.00 96.31 125 LEU A N 1
ATOM 944 C CA . LEU A 1 125 ? -10.139 6.237 13.967 1.00 96.31 125 LEU A CA 1
ATOM 945 C C . LEU A 1 125 ? -10.488 7.385 13.026 1.00 96.31 125 LEU A C 1
ATOM 947 O O . LEU A 1 125 ? -11.160 7.189 12.016 1.00 96.31 125 LEU A O 1
ATOM 951 N N . GLY A 1 126 ? -10.005 8.576 13.352 1.00 95.06 126 GLY A N 1
ATOM 952 C CA . GLY A 1 126 ? -10.340 9.860 12.752 1.00 95.06 126 GLY A CA 1
ATOM 953 C C . GLY A 1 126 ? -9.856 10.089 11.323 1.00 95.06 126 GLY A C 1
ATOM 954 O O . GLY A 1 126 ? -9.778 11.228 10.903 1.00 95.06 126 GLY A O 1
ATOM 955 N N . PHE A 1 127 ? -9.520 9.057 10.560 1.00 94.75 127 PHE A N 1
ATOM 956 C CA . PHE A 1 127 ? -9.143 9.164 9.149 1.00 94.75 127 PHE A CA 1
ATOM 957 C C . PHE A 1 127 ? -9.821 8.046 8.353 1.00 94.75 127 PHE A C 1
ATOM 959 O O . PHE A 1 127 ? -10.290 7.063 8.928 1.00 94.75 127 PHE A O 1
ATOM 966 N N . ASP A 1 128 ? -9.892 8.182 7.030 1.00 94.00 128 ASP A N 1
ATOM 967 C CA . ASP A 1 128 ? -10.427 7.138 6.150 1.00 94.00 128 ASP A CA 1
ATOM 968 C C . ASP A 1 128 ? -9.288 6.270 5.599 1.00 94.00 128 ASP A C 1
ATOM 970 O O . ASP A 1 128 ? -8.610 6.647 4.640 1.00 94.00 128 ASP A O 1
ATOM 974 N N . LEU A 1 129 ? -9.115 5.077 6.179 1.00 95.56 129 LEU A N 1
ATOM 975 C CA . LEU A 1 129 ? -8.121 4.092 5.742 1.00 95.56 129 LEU A CA 1
ATOM 976 C C . LEU A 1 129 ? -8.188 3.823 4.235 1.00 95.56 129 LEU A C 1
ATOM 978 O O . LEU A 1 129 ? -7.158 3.779 3.570 1.00 95.56 129 LEU A O 1
ATOM 982 N N . PHE A 1 130 ? -9.378 3.641 3.666 1.00 95.69 130 PHE A N 1
ATOM 983 C CA . PHE A 1 130 ? -9.491 3.230 2.269 1.00 95.69 130 PHE A CA 1
ATOM 984 C C . PHE A 1 130 ? -9.252 4.390 1.303 1.00 95.69 130 PHE A C 1
ATOM 986 O O . PHE A 1 130 ? -8.765 4.166 0.190 1.00 95.69 130 PHE A O 1
ATOM 993 N N . SER A 1 131 ? -9.517 5.628 1.721 1.00 93.56 131 SER A N 1
ATOM 994 C CA . SER A 1 131 ? -9.066 6.811 0.984 1.00 93.56 131 SER A CA 1
ATOM 995 C C . SER A 1 131 ? -7.541 6.960 1.015 1.00 93.56 131 SER A C 1
ATOM 997 O O . SER A 1 131 ? -6.948 7.218 -0.038 1.00 93.56 131 SER A O 1
ATOM 999 N N . GLU A 1 132 ? -6.893 6.694 2.153 1.00 95.25 132 GLU A N 1
ATOM 1000 C CA . GLU A 1 132 ? -5.426 6.680 2.267 1.00 95.25 132 GLU A CA 1
ATOM 1001 C C . GLU A 1 132 ? -4.791 5.600 1.377 1.00 95.25 132 GLU A C 1
ATOM 1003 O O . GLU A 1 132 ? -3.904 5.889 0.569 1.00 95.25 132 GLU A O 1
ATOM 1008 N N . VAL A 1 133 ? -5.304 4.367 1.434 1.00 96.12 133 VAL A N 1
ATOM 1009 C CA . VAL A 1 133 ? -4.845 3.256 0.583 1.00 96.12 133 VAL A CA 1
ATOM 1010 C C . VAL A 1 133 ? -5.025 3.605 -0.895 1.00 96.12 133 VAL A C 1
ATOM 1012 O O . VAL A 1 133 ? -4.123 3.400 -1.708 1.00 96.12 133 VAL A O 1
ATOM 1015 N N . LYS A 1 134 ? -6.170 4.188 -1.270 1.00 95.19 134 LYS A N 1
ATOM 1016 C CA . LYS A 1 134 ? -6.439 4.618 -2.650 1.00 95.19 134 LYS A CA 1
ATOM 1017 C C . LYS A 1 134 ? -5.438 5.674 -3.114 1.00 95.19 134 LYS A C 1
ATOM 1019 O O . LYS A 1 134 ? -5.003 5.618 -4.265 1.00 95.19 134 LYS A O 1
ATOM 1024 N N . GLN A 1 135 ? -5.095 6.634 -2.258 1.00 93.88 135 GLN A N 1
ATOM 1025 C CA . GLN A 1 135 ? -4.094 7.659 -2.545 1.00 93.88 135 GLN A CA 1
ATOM 1026 C C . GLN A 1 135 ? -2.715 7.021 -2.760 1.00 93.88 135 GLN A C 1
ATOM 1028 O O . GLN A 1 135 ? -2.094 7.266 -3.798 1.00 93.88 135 GLN A O 1
ATOM 1033 N N . LEU A 1 136 ? -2.285 6.146 -1.848 1.00 94.50 136 LEU A N 1
ATOM 1034 C CA . LEU A 1 136 ? -0.998 5.453 -1.919 1.00 94.50 136 LEU A CA 1
ATOM 1035 C C . LEU A 1 136 ? -0.876 4.574 -3.169 1.00 94.50 136 LEU A C 1
ATOM 1037 O O . LEU A 1 136 ? 0.104 4.691 -3.899 1.00 94.50 136 LEU A O 1
ATOM 1041 N N . LEU A 1 137 ? -1.887 3.761 -3.479 1.00 92.69 137 LEU A N 1
ATOM 1042 C CA . LEU A 1 137 ? -1.833 2.851 -4.628 1.00 92.69 137 LEU A CA 1
ATOM 1043 C C . LEU A 1 137 ? -1.985 3.565 -5.980 1.00 92.69 137 LEU A C 1
ATOM 1045 O O . LEU A 1 137 ? -1.451 3.097 -6.981 1.00 92.69 137 LEU A O 1
ATOM 1049 N N . ARG A 1 138 ? -2.720 4.687 -6.051 1.00 92.88 138 ARG A N 1
ATOM 1050 C CA . ARG A 1 138 ? -2.972 5.379 -7.333 1.00 92.88 138 ARG A CA 1
ATOM 1051 C C . ARG A 1 138 ? -1.986 6.488 -7.651 1.00 92.88 138 ARG A C 1
ATOM 1053 O O . ARG A 1 138 ? -1.734 6.742 -8.826 1.00 92.88 138 ARG A O 1
ATOM 1060 N N . ARG A 1 139 ? -1.531 7.219 -6.637 1.00 92.00 139 ARG A N 1
ATOM 1061 C CA . ARG A 1 139 ? -0.670 8.397 -6.810 1.00 92.00 139 ARG A CA 1
ATOM 1062 C C . ARG A 1 139 ? 0.704 8.212 -6.177 1.00 92.00 139 ARG A C 1
ATOM 1064 O O . ARG A 1 139 ? 1.618 8.945 -6.539 1.00 92.00 139 ARG A O 1
ATOM 1071 N N . GLY A 1 140 ? 0.852 7.246 -5.273 1.00 89.06 140 GLY A N 1
ATOM 1072 C CA . GLY A 1 140 ? 2.060 7.080 -4.481 1.00 89.06 140 GLY A CA 1
ATOM 1073 C C . GLY A 1 140 ? 2.156 8.093 -3.345 1.00 89.06 140 GLY A C 1
ATOM 1074 O O . GLY A 1 140 ? 1.257 8.904 -3.098 1.00 89.06 140 GLY A O 1
ATOM 1075 N N . GLN A 1 141 ? 3.292 8.032 -2.660 1.00 92.44 141 GLN A N 1
ATOM 1076 C CA . GLN A 1 141 ? 3.677 8.977 -1.621 1.00 92.44 141 GLN A CA 1
ATOM 1077 C C . GLN A 1 141 ? 4.711 9.987 -2.143 1.00 92.44 141 GLN A C 1
ATOM 1079 O O . GLN A 1 141 ? 5.500 9.653 -3.031 1.00 92.44 141 GLN A O 1
ATOM 1084 N N . PRO A 1 142 ? 4.747 11.220 -1.605 1.00 91.00 142 PRO A N 1
ATOM 1085 C CA . PRO A 1 142 ? 5.776 12.200 -1.939 1.00 91.00 142 PRO A CA 1
ATOM 1086 C C . PRO A 1 142 ? 7.185 11.675 -1.649 1.00 91.00 142 PRO A C 1
ATOM 1088 O O . PRO A 1 142 ? 7.390 10.901 -0.713 1.00 91.00 142 PRO A O 1
ATOM 1091 N N . ALA A 1 143 ? 8.184 12.175 -2.383 1.00 88.81 143 ALA A N 1
ATOM 1092 C CA . ALA A 1 143 ? 9.583 11.774 -2.204 1.00 88.81 143 ALA A CA 1
ATOM 1093 C C . ALA A 1 143 ? 10.094 11.983 -0.765 1.00 88.81 143 ALA A C 1
ATOM 1095 O O . ALA A 1 143 ? 10.882 11.182 -0.268 1.00 88.81 143 ALA A O 1
ATOM 1096 N N . ALA A 1 144 ? 9.593 13.008 -0.066 1.00 89.62 144 ALA A N 1
ATOM 1097 C CA . ALA A 1 144 ? 9.911 13.264 1.340 1.00 89.62 144 ALA A CA 1
ATOM 1098 C C . ALA A 1 144 ? 9.524 12.099 2.272 1.00 89.62 144 ALA A C 1
ATOM 1100 O O . ALA A 1 144 ? 10.156 11.903 3.305 1.00 89.62 144 ALA A O 1
ATOM 1101 N N . HIS A 1 145 ? 8.514 11.308 1.902 1.00 92.38 145 HIS A N 1
ATOM 1102 C CA . HIS A 1 145 ? 8.055 10.146 2.661 1.00 92.38 145 HIS A CA 1
ATOM 1103 C C . HIS A 1 145 ? 8.561 8.824 2.075 1.00 92.38 145 HIS A C 1
ATOM 1105 O O . HIS A 1 145 ? 8.200 7.776 2.588 1.00 92.38 145 HIS A O 1
ATOM 1111 N N . ALA A 1 146 ? 9.419 8.832 1.045 1.00 86.62 146 ALA A N 1
ATOM 1112 C CA . ALA A 1 146 ? 9.830 7.626 0.314 1.00 86.62 146 ALA A CA 1
ATOM 1113 C C . ALA A 1 146 ? 10.431 6.518 1.199 1.00 86.62 146 ALA A C 1
ATOM 1115 O O . ALA A 1 146 ? 10.341 5.347 0.849 1.00 86.62 146 ALA A O 1
ATOM 1116 N N . ARG A 1 147 ? 11.030 6.883 2.340 1.00 86.56 147 ARG A N 1
ATOM 1117 C CA . ARG A 1 147 ? 11.619 5.942 3.309 1.00 86.56 147 ARG A CA 1
ATOM 1118 C C . ARG A 1 147 ? 10.629 5.408 4.347 1.00 86.56 147 ARG A C 1
ATOM 1120 O O . ARG A 1 147 ? 11.017 4.593 5.174 1.00 86.56 147 ARG A O 1
ATOM 1127 N N . ILE A 1 148 ? 9.388 5.886 4.340 1.00 90.88 148 ILE A N 1
ATOM 1128 C CA . ILE A 1 148 ? 8.347 5.481 5.281 1.00 90.88 148 ILE A CA 1
ATOM 1129 C C . ILE A 1 148 ? 7.437 4.475 4.566 1.00 90.88 148 ILE A C 1
ATOM 1131 O O . ILE A 1 148 ? 6.813 4.842 3.565 1.00 90.88 148 ILE A O 1
ATOM 1135 N N . PRO A 1 149 ? 7.327 3.226 5.045 1.00 91.94 149 PRO A N 1
ATOM 1136 C CA . PRO A 1 149 ? 6.430 2.234 4.461 1.00 91.94 149 PRO A CA 1
ATOM 1137 C C . PRO A 1 149 ? 4.992 2.491 4.942 1.00 91.94 149 PRO A C 1
ATOM 1139 O O . PRO A 1 149 ? 4.451 1.771 5.776 1.00 91.94 149 PRO A O 1
ATOM 1142 N N . THR A 1 150 ? 4.388 3.592 4.476 1.00 95.12 150 THR A N 1
ATOM 1143 C CA . THR A 1 150 ? 3.128 4.124 5.029 1.00 95.12 150 THR A CA 1
ATOM 1144 C C . THR A 1 150 ? 1.999 3.091 5.014 1.00 95.12 150 THR A C 1
ATOM 1146 O O . THR A 1 150 ? 1.290 2.948 6.007 1.00 95.12 150 THR A O 1
ATOM 1149 N N . LEU A 1 151 ? 1.846 2.352 3.910 1.00 94.38 151 LEU A N 1
ATOM 1150 C CA . LEU A 1 151 ? 0.789 1.351 3.760 1.00 94.38 151 LEU A CA 1
ATOM 1151 C C . LEU A 1 151 ? 0.993 0.157 4.703 1.00 94.38 151 LEU A C 1
ATOM 1153 O O . LEU A 1 151 ? 0.053 -0.258 5.376 1.00 94.38 151 LEU A O 1
ATOM 1157 N N . ASP A 1 152 ? 2.223 -0.347 4.811 1.00 91.94 152 ASP A N 1
ATOM 1158 C CA . ASP A 1 152 ? 2.572 -1.427 5.737 1.00 91.94 152 ASP A CA 1
ATOM 1159 C C . ASP A 1 152 ? 2.339 -1.020 7.195 1.00 91.94 152 ASP A C 1
ATOM 1161 O O . ASP A 1 152 ? 1.851 -1.818 7.990 1.00 91.94 152 ASP A O 1
ATOM 1165 N N . LEU A 1 153 ? 2.627 0.237 7.553 1.00 94.94 153 LEU A N 1
ATOM 1166 C CA . LEU A 1 153 ? 2.359 0.749 8.897 1.00 94.94 153 LEU A CA 1
ATOM 1167 C C . LEU A 1 153 ? 0.857 0.901 9.179 1.00 94.94 153 LEU A C 1
ATOM 1169 O O . LEU A 1 153 ? 0.430 0.639 10.301 1.00 94.94 153 LEU A O 1
ATOM 1173 N N . GLN A 1 154 ? 0.044 1.279 8.187 1.00 95.19 154 GLN A N 1
ATOM 1174 C CA . GLN A 1 154 ? -1.419 1.289 8.327 1.00 95.19 154 GLN A CA 1
ATOM 1175 C C . GLN A 1 154 ? -1.978 -0.130 8.516 1.00 95.19 154 GLN A C 1
ATOM 1177 O O . GLN A 1 154 ? -2.858 -0.338 9.352 1.00 95.19 154 GLN A O 1
ATOM 1182 N N . ILE A 1 155 ? -1.430 -1.111 7.792 1.00 94.06 155 ILE A N 1
ATOM 1183 C CA . ILE A 1 155 ? -1.739 -2.532 7.991 1.00 94.06 155 ILE A CA 1
ATOM 1184 C C . ILE A 1 155 ? -1.333 -2.976 9.403 1.00 94.06 155 ILE A C 1
ATOM 1186 O O . ILE A 1 155 ? -2.139 -3.583 10.105 1.00 94.06 155 ILE A O 1
ATOM 1190 N N . ALA A 1 156 ? -0.120 -2.634 9.844 1.00 92.81 156 ALA A N 1
ATOM 1191 C CA . ALA A 1 156 ? 0.380 -2.974 11.173 1.00 92.81 156 ALA A CA 1
ATOM 1192 C C . ALA A 1 156 ? -0.477 -2.361 12.292 1.00 92.81 156 ALA A C 1
ATOM 1194 O O . ALA A 1 156 ? -0.755 -3.039 13.277 1.00 92.81 156 ALA A O 1
ATOM 1195 N N . LEU A 1 157 ? -0.952 -1.123 12.122 1.00 95.56 157 LEU A N 1
ATOM 1196 C CA . LEU A 1 157 ? -1.886 -0.481 13.048 1.00 95.56 157 LEU A CA 1
ATOM 1197 C C . LEU A 1 157 ? -3.184 -1.284 13.188 1.00 95.56 157 LEU A C 1
ATOM 1199 O O . LEU A 1 157 ? -3.580 -1.606 14.306 1.00 95.56 157 LEU A O 1
ATOM 1203 N N . LEU A 1 158 ? -3.838 -1.635 12.076 1.00 95.50 158 LEU A N 1
ATOM 1204 C CA . LEU A 1 158 ? -5.066 -2.436 12.118 1.00 95.50 158 LEU A CA 1
ATOM 1205 C C . LEU A 1 158 ? -4.814 -3.819 12.736 1.00 95.50 158 LEU A C 1
ATOM 1207 O O . LEU A 1 158 ? -5.607 -4.290 13.549 1.00 95.50 158 LEU A O 1
ATOM 1211 N N . ARG A 1 159 ? -3.696 -4.455 12.377 1.00 92.88 159 ARG A N 1
ATOM 1212 C CA . ARG A 1 159 ? -3.288 -5.757 12.912 1.00 92.88 159 ARG A CA 1
ATOM 1213 C C . ARG A 1 159 ? -3.129 -5.715 14.427 1.00 92.88 159 ARG A C 1
ATOM 1215 O O . ARG A 1 159 ? -3.680 -6.563 15.121 1.00 92.88 159 ARG A O 1
ATOM 1222 N N . ASP A 1 160 ? -2.419 -4.714 14.933 1.00 92.88 160 ASP A N 1
ATOM 1223 C CA . ASP A 1 160 ? -2.182 -4.551 16.363 1.00 92.88 160 ASP A CA 1
ATOM 1224 C C . ASP A 1 160 ? -3.483 -4.269 17.114 1.00 92.88 160 ASP A C 1
ATOM 1226 O O . ASP A 1 160 ? -3.700 -4.848 18.176 1.00 92.88 160 ASP A O 1
ATOM 1230 N N . LEU A 1 161 ? -4.395 -3.479 16.531 1.00 94.19 161 LEU A N 1
ATOM 1231 C CA . LEU A 1 161 ? -5.732 -3.298 17.096 1.00 94.19 161 LEU A CA 1
ATOM 1232 C C . LEU A 1 161 ? -6.472 -4.631 17.239 1.00 94.19 161 LEU A C 1
ATOM 1234 O O . LEU A 1 161 ? -7.094 -4.844 18.269 1.00 94.19 161 LEU A O 1
ATOM 1238 N N . ILE A 1 162 ? -6.379 -5.545 16.272 1.00 93.62 162 ILE A N 1
ATOM 1239 C CA . ILE A 1 162 ? -7.048 -6.854 16.339 1.00 93.62 162 ILE A CA 1
ATOM 1240 C C . ILE A 1 162 ? -6.363 -7.785 17.357 1.00 93.62 162 ILE A C 1
ATOM 1242 O O . ILE A 1 162 ? -7.016 -8.319 18.256 1.00 93.62 162 ILE A O 1
ATOM 1246 N N . VAL A 1 163 ? -5.042 -7.953 17.250 1.00 91.06 163 VAL A N 1
ATOM 1247 C CA . VAL A 1 163 ? -4.275 -8.938 18.034 1.00 91.06 163 VAL A CA 1
ATOM 1248 C C . VAL A 1 163 ? -4.219 -8.583 19.519 1.00 91.06 163 VAL A C 1
ATOM 1250 O O . VAL A 1 163 ? -4.328 -9.467 20.365 1.00 91.06 163 VAL A O 1
ATOM 1253 N N . GLU A 1 164 ? -4.106 -7.300 19.872 1.00 88.88 164 GLU A N 1
ATOM 1254 C CA . GLU A 1 164 ? -4.119 -6.857 21.275 1.00 88.88 164 GLU A CA 1
ATOM 1255 C C . GLU A 1 164 ? -5.446 -7.177 21.993 1.00 88.88 164 GLU A C 1
ATOM 1257 O O . GLU A 1 164 ? -5.482 -7.196 23.222 1.00 88.88 164 GLU A O 1
ATOM 1262 N N . ARG A 1 165 ? -6.528 -7.474 21.254 1.00 86.50 165 ARG A N 1
ATOM 1263 C CA . ARG A 1 165 ? -7.809 -7.943 21.812 1.00 86.50 165 ARG A CA 1
ATOM 1264 C C . ARG A 1 165 ? -7.952 -9.469 21.758 1.00 86.50 165 ARG A C 1
ATOM 1266 O O . ARG A 1 165 ? -9.049 -9.990 21.895 1.00 86.50 165 ARG A O 1
ATOM 1273 N N . SER A 1 166 ? -6.839 -10.193 21.611 1.00 83.19 166 SER A N 1
ATOM 1274 C CA . SER A 1 166 ? -6.783 -11.664 21.581 1.00 83.19 166 SER A CA 1
ATOM 1275 C C . SER A 1 166 ? -7.628 -12.307 20.476 1.00 83.19 166 SER A C 1
ATOM 1277 O O . SER A 1 166 ? -7.943 -13.492 20.554 1.00 83.19 166 SER A O 1
ATOM 1279 N N . ILE A 1 167 ? -7.974 -11.546 19.433 1.00 86.69 167 ILE A N 1
ATOM 1280 C CA . ILE A 1 167 ? -8.661 -12.080 18.260 1.00 86.69 167 ILE A CA 1
ATOM 1281 C C . ILE A 1 167 ? -7.589 -12.677 17.338 1.00 86.69 167 ILE A C 1
ATOM 1283 O O . ILE A 1 167 ? -6.705 -11.942 16.880 1.00 86.69 167 ILE A O 1
ATOM 1287 N N . PRO A 1 168 ? -7.615 -13.994 17.066 1.00 84.56 168 PRO A N 1
ATOM 1288 C CA . PRO A 1 168 ? -6.605 -14.628 16.238 1.00 84.56 168 PRO A CA 1
ATOM 1289 C C . PRO A 1 168 ? -6.741 -14.174 14.782 1.00 84.56 168 PRO A C 1
ATOM 1291 O O . PRO A 1 168 ? -7.830 -14.146 14.209 1.00 84.56 168 PRO A O 1
ATOM 1294 N N . LEU A 1 169 ? -5.607 -13.867 14.157 1.00 84.25 169 LEU A N 1
ATOM 1295 C CA . LEU A 1 169 ? -5.519 -13.660 12.718 1.00 84.25 169 LEU A CA 1
ATOM 1296 C C . LEU A 1 169 ? -4.968 -14.928 12.073 1.00 84.25 169 LEU A C 1
ATOM 1298 O O . LEU A 1 169 ? -3.899 -15.414 12.443 1.00 84.25 169 LEU A O 1
ATOM 1302 N N . VAL A 1 170 ? -5.704 -15.472 11.102 1.00 75.88 170 VAL A N 1
ATOM 1303 C CA . VAL A 1 170 ? -5.169 -16.512 10.220 1.00 75.88 170 VAL A CA 1
ATOM 1304 C C . VAL A 1 170 ? -4.208 -15.823 9.263 1.00 75.88 170 VAL A C 1
ATOM 1306 O O . VAL A 1 170 ? -4.625 -15.240 8.264 1.00 75.88 170 VAL A O 1
ATOM 1309 N N . GLU A 1 171 ? -2.927 -15.857 9.606 1.00 63.34 171 GLU A N 1
ATOM 1310 C CA . GLU A 1 171 ? -1.862 -15.294 8.788 1.00 63.34 171 GLU A CA 1
ATOM 1311 C C . GLU A 1 171 ? -1.133 -16.414 8.049 1.00 63.34 171 GLU A C 1
ATOM 1313 O O . GLU A 1 171 ? -0.688 -17.398 8.640 1.00 63.34 171 GLU A O 1
ATOM 1318 N N . ILE A 1 172 ? -0.951 -16.231 6.745 1.00 60.28 172 ILE A N 1
ATOM 1319 C CA . ILE A 1 172 ? 0.191 -16.824 6.056 1.00 60.28 172 ILE A CA 1
ATOM 1320 C C . ILE A 1 172 ? 1.323 -15.834 6.323 1.00 60.28 172 ILE A C 1
ATOM 1322 O O . ILE A 1 172 ? 1.248 -14.738 5.764 1.00 60.28 172 ILE A O 1
ATOM 1326 N N . PRO A 1 173 ? 2.307 -16.133 7.195 1.00 54.31 173 PRO A N 1
ATOM 1327 C CA . PRO A 1 173 ? 3.314 -15.149 7.563 1.00 54.31 173 PRO A CA 1
ATOM 1328 C C . PRO A 1 173 ? 4.032 -14.697 6.287 1.00 54.31 173 PRO A C 1
ATOM 1330 O O . PRO A 1 173 ? 4.705 -15.508 5.648 1.00 54.31 173 PRO A O 1
ATOM 1333 N N . PRO A 1 174 ? 3.903 -13.419 5.882 1.00 56.81 174 PRO A N 1
ATOM 1334 C CA . PRO A 1 174 ? 4.569 -12.925 4.685 1.00 56.81 174 PRO A CA 1
ATOM 1335 C C . PRO A 1 174 ? 6.053 -12.656 4.961 1.00 56.81 174 PRO A C 1
ATOM 1337 O O . PRO A 1 174 ? 6.733 -12.075 4.128 1.00 56.81 174 PRO A O 1
ATOM 1340 N N . VAL A 1 175 ? 6.557 -13.024 6.142 1.00 65.38 175 VAL A N 1
ATOM 1341 C CA . VAL A 1 175 ? 7.881 -12.668 6.643 1.00 65.38 175 VAL A CA 1
ATOM 1342 C C . VAL A 1 175 ? 8.537 -13.873 7.315 1.00 65.38 175 VAL A C 1
ATOM 1344 O O . VAL A 1 175 ? 7.853 -14.635 8.004 1.00 65.38 175 VAL A O 1
ATOM 1347 N N . PRO A 1 176 ? 9.857 -14.062 7.156 1.00 67.00 176 PRO A N 1
ATOM 1348 C CA . PRO A 1 176 ? 10.578 -15.080 7.904 1.00 67.00 176 PRO A CA 1
ATOM 1349 C C . PRO A 1 176 ? 10.522 -14.816 9.422 1.00 67.00 176 PRO A C 1
ATOM 1351 O O . PRO A 1 176 ? 10.436 -13.655 9.843 1.00 67.00 176 PRO A O 1
ATOM 1354 N N . PRO A 1 177 ? 10.628 -15.861 10.264 1.00 70.00 177 PRO A N 1
ATOM 1355 C CA . PRO A 1 177 ? 10.703 -15.704 11.714 1.00 70.00 177 PRO A CA 1
ATOM 1356 C C . PRO A 1 177 ? 11.788 -14.704 12.137 1.00 70.00 177 PRO A C 1
ATOM 1358 O O . PRO A 1 177 ? 12.923 -14.777 11.673 1.00 70.00 177 PRO A O 1
ATOM 1361 N N . GLY A 1 178 ? 11.439 -13.771 13.028 1.00 75.00 178 GLY A N 1
ATOM 1362 C CA . GLY A 1 178 ? 12.363 -12.753 13.546 1.00 75.00 178 GLY A CA 1
ATOM 1363 C C . GLY A 1 178 ? 12.450 -11.460 12.724 1.00 75.00 178 GLY A C 1
ATOM 1364 O O . GLY A 1 178 ? 13.111 -10.519 13.160 1.00 75.00 178 GLY A O 1
ATOM 1365 N N . TYR A 1 179 ? 11.753 -11.366 11.588 1.00 69.69 179 TYR A N 1
ATOM 1366 C CA . TYR A 1 179 ? 11.741 -10.172 10.739 1.00 69.69 179 TYR A CA 1
ATOM 1367 C C . TYR A 1 179 ? 10.368 -9.494 10.738 1.00 69.69 179 TYR A C 1
ATOM 1369 O O . TYR A 1 179 ? 9.331 -10.149 10.774 1.00 69.69 179 TYR A O 1
ATOM 1377 N N . LYS A 1 180 ? 10.359 -8.154 10.702 1.00 66.12 180 LYS A N 1
ATOM 1378 C CA . LYS A 1 180 ? 9.120 -7.350 10.711 1.00 66.12 180 LYS A CA 1
ATOM 1379 C C . LYS A 1 180 ? 8.497 -7.168 9.324 1.00 66.12 180 LYS A C 1
ATOM 1381 O O . LYS A 1 180 ? 7.322 -6.842 9.230 1.00 66.12 180 LYS A O 1
ATOM 1386 N N . PHE A 1 181 ? 9.288 -7.330 8.268 1.00 64.00 181 PHE A N 1
ATOM 1387 C CA . PHE A 1 181 ? 8.889 -7.159 6.872 1.00 64.00 181 PHE A CA 1
ATOM 1388 C C . PHE A 1 181 ? 9.810 -7.992 5.974 1.00 64.00 181 PHE A C 1
ATOM 1390 O O . PHE A 1 181 ? 10.945 -8.293 6.349 1.00 64.00 181 PHE A O 1
ATOM 1397 N N . ILE A 1 182 ? 9.321 -8.341 4.784 1.00 69.62 182 ILE A N 1
ATOM 1398 C CA . ILE A 1 182 ? 10.114 -8.901 3.691 1.00 69.62 182 ILE A CA 1
ATOM 1399 C C . ILE A 1 182 ? 10.154 -7.863 2.574 1.00 69.62 182 ILE A C 1
ATOM 1401 O O . ILE A 1 182 ? 9.157 -7.198 2.297 1.00 69.62 182 ILE A O 1
ATOM 1405 N N . VAL A 1 183 ? 11.299 -7.728 1.919 1.00 68.19 183 VAL A N 1
ATOM 1406 C CA . VAL A 1 183 ? 11.411 -6.987 0.664 1.00 68.19 183 VAL A CA 1
ATOM 1407 C C . VAL A 1 183 ? 11.961 -7.960 -0.360 1.00 68.19 183 VAL A C 1
ATOM 1409 O O . VAL A 1 183 ? 13.007 -8.564 -0.138 1.00 68.19 183 VAL A O 1
ATOM 1412 N N . CYS A 1 184 ? 11.244 -8.128 -1.465 1.00 68.25 184 CYS A N 1
ATOM 1413 C CA . CYS A 1 184 ? 11.727 -8.890 -2.604 1.00 68.25 184 CYS A CA 1
ATOM 1414 C C . CYS A 1 184 ? 12.209 -7.892 -3.654 1.00 68.25 184 CYS A C 1
ATOM 1416 O O . CYS A 1 184 ? 11.412 -7.132 -4.210 1.00 68.25 184 CYS A O 1
ATOM 1418 N N . LEU A 1 185 ? 13.521 -7.858 -3.884 1.00 71.56 185 LEU A N 1
ATOM 1419 C CA . LEU A 1 185 ? 14.053 -7.232 -5.085 1.00 71.56 185 LEU A CA 1
ATOM 1420 C C . LEU A 1 185 ? 13.613 -8.109 -6.258 1.00 71.56 185 LEU A C 1
ATOM 1422 O O . LEU A 1 185 ? 13.754 -9.324 -6.192 1.00 71.56 185 LEU A O 1
ATOM 1426 N N . THR A 1 186 ? 13.024 -7.506 -7.281 1.00 80.00 186 THR A N 1
ATOM 1427 C CA . THR A 1 186 ? 12.633 -8.212 -8.500 1.00 80.00 186 THR A CA 1
ATOM 1428 C C . THR A 1 186 ? 13.116 -7.394 -9.684 1.00 80.00 186 THR A C 1
ATOM 1430 O O . THR A 1 186 ? 13.010 -6.162 -9.689 1.00 80.00 186 THR A O 1
ATOM 1433 N N . HIS A 1 187 ? 13.707 -8.065 -10.666 1.00 84.69 187 HIS A N 1
ATOM 1434 C CA . HIS A 1 187 ? 14.133 -7.428 -11.904 1.00 84.69 187 HIS A CA 1
ATOM 1435 C C . HIS A 1 187 ? 13.354 -8.026 -13.068 1.00 84.69 187 HIS A C 1
ATOM 1437 O O . HIS A 1 187 ? 13.694 -9.108 -13.541 1.00 84.69 187 HIS A O 1
ATOM 1443 N N . ASP A 1 188 ? 12.336 -7.311 -13.538 1.00 86.25 188 ASP A N 1
ATOM 1444 C CA . ASP A 1 188 ? 11.625 -7.667 -14.766 1.00 86.25 188 ASP A CA 1
ATOM 1445 C C . ASP A 1 188 ? 12.520 -7.378 -15.978 1.00 86.25 188 ASP A C 1
ATOM 1447 O O . ASP A 1 188 ? 12.815 -6.225 -16.313 1.00 86.25 188 ASP A O 1
ATOM 1451 N N . VAL A 1 189 ? 12.993 -8.440 -16.628 1.00 87.06 189 VAL A N 1
ATOM 1452 C CA . VAL A 1 189 ? 13.865 -8.359 -17.802 1.00 87.06 189 VAL A CA 1
ATOM 1453 C C . VAL A 1 189 ? 13.016 -8.530 -19.060 1.00 87.06 189 VAL A C 1
ATOM 1455 O O . VAL A 1 189 ? 12.905 -9.617 -19.619 1.00 87.06 189 VAL A O 1
ATOM 1458 N N . ASP A 1 190 ? 12.430 -7.446 -19.561 1.00 81.38 190 ASP A N 1
ATOM 1459 C CA . ASP A 1 190 ? 11.639 -7.506 -20.805 1.00 81.38 190 ASP A CA 1
ATOM 1460 C C . ASP A 1 190 ? 12.519 -7.649 -22.059 1.00 81.38 190 ASP A C 1
ATOM 1462 O O . ASP A 1 190 ? 12.167 -8.333 -23.023 1.00 81.38 190 ASP A O 1
ATOM 1466 N N . HIS A 1 191 ? 13.695 -7.015 -22.044 1.00 86.12 191 HIS A N 1
ATOM 1467 C CA . HIS A 1 191 ? 14.679 -7.064 -23.121 1.00 86.12 191 HIS A CA 1
ATOM 1468 C C . HIS A 1 191 ? 16.070 -7.319 -22.542 1.00 86.12 191 HIS A C 1
ATOM 1470 O O . HIS A 1 191 ? 16.570 -6.527 -21.749 1.00 86.12 191 HIS A O 1
ATOM 1476 N N . LEU A 1 192 ? 16.724 -8.394 -22.984 1.00 88.00 192 LEU A N 1
ATOM 1477 C CA . LEU A 1 192 ? 18.089 -8.713 -22.554 1.00 88.00 192 LEU A CA 1
ATOM 1478 C C . LEU A 1 192 ? 19.152 -7.788 -23.179 1.00 88.00 192 LEU A C 1
ATOM 1480 O O . LEU A 1 192 ? 20.189 -7.507 -22.581 1.00 88.00 192 LEU A O 1
ATOM 1484 N N . GLY A 1 193 ? 18.905 -7.332 -24.403 1.00 90.56 193 GLY A N 1
ATOM 1485 C CA . GLY A 1 193 ? 19.819 -6.486 -25.160 1.00 90.56 193 GLY A CA 1
ATOM 1486 C C . GLY A 1 193 ? 19.267 -6.197 -26.548 1.00 90.56 193 GLY A C 1
ATOM 1487 O O . GLY A 1 193 ? 18.489 -6.988 -27.094 1.00 90.56 193 GLY A O 1
ATOM 1488 N N . ILE A 1 194 ? 19.662 -5.068 -27.135 1.00 91.94 194 ILE A N 1
ATOM 1489 C CA . ILE A 1 194 ? 19.198 -4.694 -28.472 1.00 91.94 194 ILE A CA 1
ATOM 1490 C C . ILE A 1 194 ? 19.786 -5.611 -29.545 1.00 91.94 194 ILE A C 1
ATOM 1492 O O . ILE A 1 194 ? 19.154 -5.805 -30.577 1.00 91.94 194 ILE A O 1
ATOM 1496 N N . LYS A 1 195 ? 20.941 -6.245 -29.286 1.00 90.62 195 LYS A N 1
ATOM 1497 C CA . LYS A 1 195 ? 21.592 -7.182 -30.219 1.00 90.62 195 LYS A CA 1
ATOM 1498 C C . LYS A 1 195 ? 20.712 -8.377 -30.611 1.00 90.62 195 LYS A C 1
ATOM 1500 O O . LYS A 1 195 ? 20.899 -8.947 -31.683 1.00 90.62 195 LYS A O 1
ATOM 1505 N N . ASN A 1 196 ? 19.773 -8.747 -29.738 1.00 89.62 196 ASN A N 1
ATOM 1506 C CA . ASN A 1 196 ? 18.838 -9.849 -29.952 1.00 89.62 196 ASN A CA 1
ATOM 1507 C C . ASN A 1 196 ? 17.700 -9.455 -30.906 1.00 89.62 196 ASN A C 1
ATOM 1509 O O . ASN A 1 196 ? 17.036 -10.309 -31.487 1.00 89.62 196 ASN A O 1
ATOM 1513 N N . HIS A 1 197 ? 17.502 -8.154 -31.104 1.00 89.50 197 HIS A N 1
ATOM 1514 C CA . HIS A 1 197 ? 16.591 -7.607 -32.092 1.00 89.50 197 HIS A CA 1
ATOM 1515 C C . HIS A 1 197 ? 17.362 -7.269 -33.377 1.00 89.50 197 HIS A C 1
ATOM 1517 O O . HIS A 1 197 ? 18.550 -6.972 -33.343 1.00 89.50 197 HIS A O 1
ATOM 1523 N N . ARG A 1 198 ? 16.712 -7.344 -34.542 1.00 85.69 198 ARG A N 1
ATOM 1524 C CA . ARG A 1 198 ? 17.322 -6.982 -35.840 1.00 85.69 198 ARG A CA 1
ATOM 1525 C C . ARG A 1 198 ? 16.446 -5.949 -36.544 1.00 85.69 198 ARG A C 1
ATOM 1527 O O . ARG A 1 198 ? 16.118 -4.923 -35.970 1.00 85.69 198 ARG A O 1
ATOM 1534 N N . CYS A 1 199 ? 16.001 -6.210 -37.765 1.00 87.44 199 CYS A N 1
ATOM 1535 C CA . CYS A 1 199 ? 15.059 -5.346 -38.473 1.00 87.44 199 CYS A CA 1
ATOM 1536 C C . CYS A 1 199 ? 13.615 -5.601 -38.008 1.00 87.44 199 CYS A C 1
ATOM 1538 O O . CYS A 1 199 ? 12.767 -6.001 -38.802 1.00 87.44 199 CYS A O 1
ATOM 1540 N N . ASP A 1 200 ? 13.338 -5.419 -36.715 1.00 88.88 200 ASP A N 1
ATOM 1541 C CA . ASP A 1 200 ? 12.005 -5.598 -36.140 1.00 88.88 200 ASP A CA 1
ATOM 1542 C C . ASP A 1 200 ? 11.413 -4.293 -35.586 1.00 88.88 200 ASP A C 1
ATOM 1544 O O . ASP A 1 200 ? 12.062 -3.249 -35.494 1.00 88.88 200 ASP A O 1
ATOM 1548 N N . HIS A 1 201 ? 10.129 -4.351 -35.229 1.00 88.75 201 HIS A N 1
ATOM 1549 C CA . HIS A 1 201 ? 9.388 -3.205 -34.708 1.00 88.75 201 HIS A CA 1
ATOM 1550 C C . HIS A 1 201 ? 9.995 -2.607 -33.425 1.00 88.75 201 HIS A C 1
ATOM 1552 O O . HIS A 1 201 ? 9.808 -1.415 -33.172 1.00 88.75 201 HIS A O 1
ATOM 1558 N N . THR A 1 202 ? 10.732 -3.396 -32.637 1.00 90.19 202 THR A N 1
ATOM 1559 C CA . THR A 1 202 ? 11.422 -2.933 -31.431 1.00 90.19 202 THR A CA 1
ATOM 1560 C C . THR A 1 202 ? 12.584 -2.023 -31.808 1.00 90.19 202 THR A C 1
ATOM 1562 O O . THR A 1 202 ? 12.676 -0.917 -31.270 1.00 90.19 202 THR A O 1
ATOM 1565 N N . VAL A 1 203 ? 13.409 -2.420 -32.786 1.00 93.19 203 VAL A N 1
ATOM 1566 C CA . VAL A 1 203 ? 14.509 -1.582 -33.296 1.00 93.19 203 VAL A CA 1
ATOM 1567 C C . VAL A 1 203 ? 13.988 -0.342 -34.011 1.00 93.19 203 VAL A C 1
ATOM 1569 O O . VAL A 1 203 ? 14.453 0.762 -3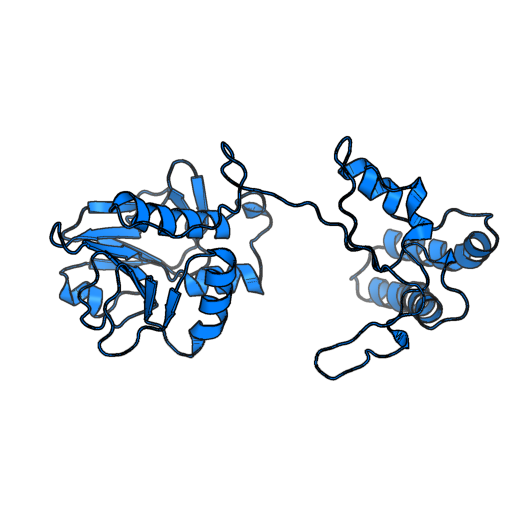3.725 1.00 93.19 203 VAL A O 1
ATOM 1572 N N . PHE A 1 204 ? 12.981 -0.472 -34.879 1.00 93.88 204 PHE A N 1
ATOM 1573 C CA . PHE A 1 204 ? 12.394 0.696 -35.546 1.00 93.88 204 PHE A CA 1
ATOM 1574 C C . PHE A 1 204 ? 11.757 1.664 -34.542 1.00 93.88 204 PHE A C 1
ATOM 1576 O O . PHE A 1 204 ? 11.975 2.875 -34.617 1.00 93.88 204 PHE A O 1
ATOM 1583 N N . GLY A 1 205 ? 11.021 1.138 -33.559 1.00 92.62 205 GLY A N 1
ATOM 1584 C CA . GLY A 1 205 ? 10.437 1.931 -32.481 1.00 92.62 205 GLY A CA 1
ATOM 1585 C C . GLY A 1 205 ? 11.499 2.607 -31.613 1.00 92.62 205 GLY A C 1
ATOM 1586 O O . GLY A 1 205 ? 11.332 3.767 -31.229 1.00 92.62 205 GLY A O 1
ATOM 1587 N N . PHE A 1 206 ? 12.608 1.919 -31.330 1.00 94.88 206 PHE A N 1
ATOM 1588 C CA . PHE A 1 206 ? 13.767 2.502 -30.662 1.00 94.88 206 PHE A CA 1
ATOM 1589 C C . PHE A 1 206 ? 14.354 3.657 -31.472 1.00 94.88 206 PHE A C 1
ATOM 1591 O O . PHE A 1 206 ? 14.403 4.763 -30.943 1.00 94.88 206 PHE A O 1
ATOM 1598 N N . LEU A 1 207 ? 14.729 3.440 -32.736 1.00 96.44 207 LEU A N 1
ATOM 1599 C CA . LEU A 1 207 ? 15.337 4.465 -33.590 1.00 96.44 207 LEU A CA 1
ATOM 1600 C C . LEU A 1 207 ? 14.433 5.692 -33.724 1.00 96.44 207 LEU A C 1
ATOM 1602 O O . LEU A 1 207 ? 14.885 6.820 -33.532 1.00 96.44 207 LEU A O 1
ATOM 1606 N N . PHE A 1 208 ? 13.136 5.482 -33.953 1.00 96.44 208 PHE A N 1
ATOM 1607 C CA . PHE A 1 208 ? 12.167 6.570 -34.036 1.00 96.44 208 PHE A CA 1
ATOM 1608 C C . PHE A 1 208 ? 12.120 7.403 -32.744 1.00 96.44 208 PHE A C 1
ATOM 1610 O O . PHE A 1 208 ? 12.201 8.634 -32.781 1.00 96.44 208 PHE A O 1
ATOM 1617 N N . ARG A 1 209 ? 12.038 6.748 -31.577 1.00 94.94 209 ARG A N 1
ATOM 1618 C CA . ARG A 1 209 ? 12.029 7.436 -30.274 1.00 94.94 209 ARG A CA 1
ATOM 1619 C C . ARG A 1 209 ? 13.375 8.079 -29.941 1.00 94.94 209 ARG A C 1
ATOM 1621 O O . ARG A 1 209 ? 13.395 9.149 -29.331 1.00 94.94 209 ARG A O 1
ATOM 1628 N N . ALA A 1 210 ? 14.476 7.433 -30.309 1.00 95.44 210 ALA A N 1
ATOM 1629 C CA . ALA A 1 210 ? 15.829 7.885 -30.033 1.00 95.44 210 ALA A CA 1
ATOM 1630 C C . ALA A 1 210 ? 16.204 9.095 -30.886 1.00 95.44 210 ALA A C 1
ATOM 1632 O O . ALA A 1 210 ? 16.887 9.967 -30.366 1.00 95.44 210 ALA A O 1
ATOM 1633 N N . ILE A 1 211 ? 15.725 9.187 -32.130 1.00 95.56 211 ILE A N 1
ATOM 1634 C CA . ILE A 1 211 ? 16.025 10.288 -33.057 1.00 95.56 211 ILE A CA 1
ATOM 1635 C C . ILE A 1 211 ? 14.969 11.393 -32.942 1.00 95.56 211 ILE A C 1
ATOM 1637 O O . ILE A 1 211 ? 15.264 12.490 -32.469 1.00 95.56 211 ILE A O 1
ATOM 1641 N N . PHE A 1 212 ? 13.723 11.100 -33.326 1.00 96.69 212 PHE A N 1
ATOM 1642 C CA . PHE A 1 212 ? 12.656 12.101 -33.419 1.00 96.69 212 PHE A CA 1
ATOM 1643 C C . PHE A 1 212 ? 11.993 12.367 -32.070 1.00 96.69 212 PHE A C 1
ATOM 1645 O O . PHE A 1 212 ? 11.743 13.517 -31.709 1.00 96.69 212 PHE A O 1
ATOM 1652 N N . GLY A 1 213 ? 11.730 11.312 -31.293 1.00 94.00 213 GLY A N 1
ATOM 1653 C CA . GLY A 1 213 ? 11.103 11.447 -29.976 1.00 94.00 213 GLY A CA 1
ATOM 1654 C C . GLY A 1 213 ? 11.963 12.241 -28.987 1.00 94.00 213 GLY A C 1
ATOM 1655 O O . GLY A 1 213 ? 11.442 13.045 -28.211 1.00 94.00 213 GLY A O 1
ATOM 1656 N N . SER A 1 214 ? 13.282 12.053 -29.034 1.00 93.94 214 SER A N 1
ATOM 1657 C CA . SER A 1 214 ? 14.235 12.791 -28.205 1.00 93.94 214 SER A CA 1
ATOM 1658 C C . SER A 1 214 ? 14.337 14.259 -28.616 1.00 93.94 214 SER A C 1
ATOM 1660 O O . SER A 1 214 ? 14.283 15.114 -27.733 1.00 93.94 214 SER A O 1
ATOM 1662 N N . LEU A 1 215 ? 14.387 14.552 -29.921 1.00 95.31 215 LEU A N 1
ATOM 1663 C CA . LEU A 1 215 ? 14.403 15.912 -30.458 1.00 95.31 215 LEU A CA 1
ATOM 1664 C C . LEU A 1 215 ? 13.125 16.665 -30.081 1.00 95.31 215 LEU A C 1
ATOM 1666 O O . LEU A 1 215 ? 13.189 17.744 -29.499 1.00 95.31 215 LEU A O 1
ATOM 1670 N N . ALA A 1 216 ? 11.958 16.059 -30.313 1.00 95.31 216 ALA A N 1
ATOM 1671 C CA . ALA A 1 216 ? 10.679 16.643 -29.924 1.00 95.31 216 ALA A CA 1
ATOM 1672 C C . ALA A 1 216 ? 10.586 16.865 -28.404 1.00 95.31 216 ALA A C 1
ATOM 1674 O O . ALA A 1 216 ? 10.036 17.870 -27.956 1.00 95.31 216 ALA A O 1
ATOM 1675 N N . GLY A 1 217 ? 11.125 15.942 -27.600 1.00 93.62 217 GLY A N 1
ATOM 1676 C CA . GLY A 1 217 ? 11.207 16.086 -26.146 1.00 93.62 217 GLY A CA 1
ATOM 1677 C C . GLY A 1 217 ? 12.118 17.235 -25.708 1.00 93.62 217 GLY A C 1
ATOM 1678 O O . GLY A 1 217 ? 11.757 17.965 -24.787 1.00 93.62 217 GLY A O 1
ATOM 1679 N N . PHE A 1 218 ? 13.251 17.421 -26.386 1.00 94.75 218 PHE A N 1
ATOM 1680 C CA . PHE A 1 218 ? 14.181 18.525 -26.149 1.00 94.75 218 PHE A CA 1
ATOM 1681 C C . PHE A 1 218 ? 13.549 19.876 -26.510 1.00 94.75 218 PHE A C 1
ATOM 1683 O O . PHE A 1 218 ? 13.499 20.766 -25.666 1.00 94.75 218 PHE A O 1
ATOM 1690 N N . CYS A 1 219 ? 12.943 20.000 -27.698 1.00 94.94 219 CYS A N 1
ATOM 1691 C CA . CYS A 1 219 ? 12.241 21.220 -28.121 1.00 94.94 219 CYS A CA 1
ATOM 1692 C C . CYS A 1 219 ? 11.073 21.596 -27.193 1.00 94.94 219 CYS A C 1
ATOM 1694 O O . CYS A 1 219 ? 10.741 22.768 -27.061 1.00 94.94 219 CYS A O 1
ATOM 1696 N N . LYS A 1 220 ? 10.450 20.611 -26.533 1.00 94.75 220 LYS A N 1
ATOM 1697 C CA . LYS A 1 220 ? 9.371 20.818 -25.551 1.00 94.75 220 LYS A CA 1
ATOM 1698 C C . LYS A 1 220 ? 9.874 21.036 -24.116 1.00 94.75 220 LYS A C 1
ATOM 1700 O O . LYS A 1 220 ? 9.056 21.026 -23.199 1.00 94.75 220 LYS A O 1
ATOM 1705 N N . GLY A 1 221 ? 11.187 21.141 -23.893 1.00 92.56 221 GLY A N 1
ATOM 1706 C CA . GLY A 1 221 ? 11.782 21.312 -22.561 1.00 92.56 221 GLY A CA 1
ATOM 1707 C C . GLY A 1 221 ? 11.634 20.102 -21.627 1.00 92.56 221 GLY A C 1
ATOM 1708 O O . GLY A 1 221 ? 11.863 20.215 -20.429 1.00 92.56 221 GLY A O 1
ATOM 1709 N N . ARG A 1 222 ? 11.245 18.930 -22.149 1.00 91.69 222 ARG A N 1
ATOM 1710 C CA . ARG A 1 222 ? 11.037 17.696 -21.364 1.00 91.69 222 ARG A CA 1
ATOM 1711 C C . ARG A 1 222 ? 12.297 16.839 -21.235 1.00 91.69 222 ARG A C 1
ATOM 1713 O O . ARG A 1 222 ? 12.274 15.840 -20.520 1.00 91.69 222 ARG A O 1
ATOM 1720 N N . ARG A 1 223 ? 13.359 17.164 -21.977 1.00 90.69 223 ARG A N 1
ATOM 1721 C CA . ARG A 1 223 ? 14.640 16.443 -21.972 1.00 90.69 223 ARG A CA 1
ATOM 1722 C C . ARG A 1 223 ? 15.802 17.420 -21.995 1.00 90.69 223 ARG A C 1
ATOM 1724 O O . ARG A 1 223 ? 15.713 18.462 -22.638 1.00 90.69 223 ARG A O 1
ATOM 1731 N N . SER A 1 224 ? 16.898 17.055 -21.337 1.00 94.81 224 SER A N 1
ATOM 1732 C CA . SER A 1 224 ? 18.142 17.822 -21.390 1.00 94.81 224 SER A CA 1
ATOM 1733 C C . SER A 1 224 ? 18.921 17.549 -22.681 1.00 94.81 224 SER A C 1
ATOM 1735 O O . SER A 1 224 ? 18.739 16.518 -23.336 1.00 94.81 224 SER A O 1
ATOM 1737 N N . PHE A 1 225 ? 19.844 18.449 -23.028 1.00 94.69 225 PHE A N 1
ATOM 1738 C CA . PHE A 1 225 ? 20.752 18.251 -24.164 1.00 94.69 225 PHE A CA 1
ATOM 1739 C C . PHE A 1 225 ? 21.603 16.979 -24.007 1.00 94.69 225 PHE A C 1
ATOM 1741 O O . PHE A 1 225 ? 21.797 16.234 -24.962 1.00 94.69 225 PHE A O 1
ATOM 1748 N N . GLN A 1 226 ? 22.040 16.672 -22.781 1.00 95.31 226 GLN A N 1
ATOM 1749 C CA . GLN A 1 226 ? 22.791 15.448 -22.485 1.00 95.31 226 GLN A CA 1
ATOM 1750 C C . GLN A 1 226 ? 21.978 14.183 -22.803 1.00 95.31 226 GLN A C 1
ATOM 1752 O O . GLN A 1 226 ? 22.503 13.241 -23.393 1.00 95.31 226 GLN A O 1
ATOM 1757 N N . GLN A 1 227 ? 20.681 14.170 -22.474 1.00 92.94 227 GLN A N 1
ATOM 1758 C CA . GLN A 1 227 ? 19.791 13.054 -22.807 1.00 92.94 227 GLN A CA 1
ATOM 1759 C C . GLN A 1 227 ? 19.562 12.933 -24.318 1.00 92.94 227 GLN A C 1
ATOM 1761 O O . GLN A 1 227 ? 19.462 11.819 -24.832 1.00 92.94 227 GLN A O 1
ATOM 1766 N N . LEU A 1 228 ? 19.469 14.054 -25.040 1.00 95.19 228 LEU A N 1
ATOM 1767 C CA . LEU A 1 228 ? 19.380 14.052 -26.503 1.00 95.19 228 LEU A CA 1
ATOM 1768 C C . LEU A 1 228 ? 20.636 13.417 -27.118 1.00 95.19 228 LEU A C 1
ATOM 1770 O O . LEU A 1 228 ? 20.527 12.437 -27.854 1.00 95.19 228 LEU A O 1
ATOM 1774 N N . ALA A 1 229 ? 21.815 13.913 -26.734 1.00 96.25 229 ALA A N 1
ATOM 1775 C CA . ALA A 1 229 ? 23.100 13.426 -27.224 1.00 96.25 229 ALA A CA 1
ATOM 1776 C C . ALA A 1 229 ? 23.320 11.936 -26.913 1.00 96.25 229 ALA A C 1
ATOM 1778 O O . ALA A 1 229 ? 23.757 11.187 -27.784 1.00 96.25 229 ALA A O 1
ATOM 1779 N N . ALA A 1 230 ? 22.965 11.477 -25.708 1.00 95.06 230 ALA A N 1
ATOM 1780 C CA . ALA A 1 230 ? 23.070 10.067 -25.336 1.00 95.06 230 ALA A CA 1
ATOM 1781 C C . ALA A 1 230 ? 22.176 9.162 -26.205 1.00 95.06 230 ALA A C 1
ATOM 1783 O O . ALA A 1 230 ? 22.631 8.123 -26.682 1.00 95.06 230 ALA A O 1
ATOM 1784 N N . ASN A 1 231 ? 20.927 9.572 -26.461 1.00 95.44 231 ASN A N 1
ATOM 1785 C CA . ASN A 1 231 ? 20.006 8.813 -27.313 1.00 95.44 231 ASN A CA 1
ATOM 1786 C C . ASN A 1 231 ? 20.485 8.759 -28.770 1.00 95.44 231 ASN A C 1
ATOM 1788 O O . ASN A 1 231 ? 20.417 7.706 -29.402 1.00 95.44 231 ASN A O 1
ATOM 1792 N N . TRP A 1 232 ? 20.989 9.875 -29.299 1.00 96.88 232 TRP A N 1
ATOM 1793 C CA . TRP A 1 232 ? 21.531 9.921 -30.657 1.00 96.88 232 TRP A CA 1
ATOM 1794 C C . TRP A 1 232 ? 22.805 9.095 -30.783 1.00 96.88 232 TRP A C 1
ATOM 1796 O O . TRP A 1 232 ? 22.937 8.334 -31.736 1.00 96.88 232 TRP A O 1
ATOM 1806 N N . LYS A 1 233 ? 23.698 9.162 -29.789 1.00 96.69 233 LYS A N 1
ATOM 1807 C CA . LYS A 1 233 ? 24.880 8.299 -29.725 1.00 96.69 233 LYS A CA 1
ATOM 1808 C C . LYS A 1 233 ? 24.483 6.825 -29.769 1.00 96.69 233 LYS A C 1
ATOM 1810 O O . LYS A 1 233 ? 25.055 6.093 -30.565 1.00 96.69 233 LYS A O 1
ATOM 1815 N N . ALA A 1 234 ? 23.488 6.413 -28.980 1.00 95.44 234 ALA A N 1
ATOM 1816 C CA . ALA A 1 234 ? 22.992 5.037 -28.981 1.00 95.44 234 ALA A CA 1
ATOM 1817 C C . ALA A 1 234 ? 22.426 4.619 -30.352 1.00 95.44 234 ALA A C 1
ATOM 1819 O O . ALA A 1 234 ? 22.728 3.531 -30.840 1.00 95.44 234 ALA A O 1
ATOM 1820 N N . ALA A 1 235 ? 21.655 5.495 -31.009 1.00 96.12 235 ALA A N 1
ATOM 1821 C CA . ALA A 1 235 ? 21.129 5.236 -32.350 1.00 96.12 235 ALA A CA 1
ATOM 1822 C C . ALA A 1 235 ? 22.249 5.091 -33.398 1.00 96.12 235 ALA A C 1
ATOM 1824 O O . ALA A 1 235 ? 22.223 4.156 -34.194 1.00 96.12 235 ALA A O 1
ATOM 1825 N N . ILE A 1 236 ? 23.256 5.970 -33.362 1.00 96.25 236 ILE A N 1
ATOM 1826 C CA . ILE A 1 236 ? 24.409 5.939 -34.276 1.00 96.25 236 ILE A CA 1
ATOM 1827 C C . ILE A 1 236 ? 25.299 4.719 -34.008 1.00 96.25 236 ILE A C 1
ATOM 1829 O O . ILE A 1 236 ? 25.827 4.132 -34.947 1.00 96.25 236 ILE A O 1
ATOM 1833 N N . SER A 1 237 ? 25.460 4.306 -32.746 1.00 96.12 237 SER A N 1
ATOM 1834 C CA . SER A 1 237 ? 26.273 3.140 -32.386 1.00 96.12 237 SER A CA 1
ATOM 1835 C C . SER A 1 237 ? 25.576 1.805 -32.635 1.00 96.12 237 SER A C 1
ATOM 1837 O O . SER A 1 237 ? 26.228 0.770 -32.538 1.00 96.12 237 SER A O 1
ATOM 1839 N N . LEU A 1 238 ? 24.275 1.792 -32.941 1.00 95.62 238 LEU A N 1
ATOM 1840 C CA . LEU A 1 238 ? 23.504 0.560 -33.117 1.00 95.62 238 LEU A CA 1
ATOM 1841 C C . LEU A 1 238 ? 24.132 -0.427 -34.125 1.00 95.62 238 LEU A C 1
ATOM 1843 O O . LEU A 1 238 ? 24.243 -1.606 -33.784 1.00 95.62 238 LEU A O 1
ATOM 1847 N N . PRO A 1 239 ? 24.617 -0.005 -35.313 1.00 94.81 239 PRO A N 1
ATOM 1848 C CA . PRO A 1 239 ? 25.307 -0.918 -36.222 1.00 94.81 239 PRO A CA 1
ATOM 1849 C C . PRO A 1 239 ? 26.566 -1.526 -35.596 1.00 94.81 239 PRO A C 1
ATOM 1851 O O . PRO A 1 239 ? 26.809 -2.717 -35.749 1.00 94.81 239 PRO A O 1
ATOM 1854 N N . LEU A 1 240 ? 27.334 -0.739 -34.832 1.00 95.94 240 LEU A N 1
ATOM 1855 C CA . LEU A 1 240 ? 28.526 -1.225 -34.133 1.00 95.94 240 LEU A CA 1
ATOM 1856 C C . LEU A 1 240 ? 28.167 -2.251 -33.051 1.00 95.94 240 LEU A C 1
ATOM 1858 O O . LEU A 1 240 ? 28.902 -3.216 -32.874 1.00 95.94 240 LEU A O 1
ATOM 1862 N N . VAL A 1 241 ? 27.028 -2.088 -32.372 1.00 94.56 241 VAL A N 1
ATOM 1863 C CA . VAL A 1 241 ? 26.518 -3.082 -31.412 1.00 94.56 241 VAL A CA 1
ATOM 1864 C C . VAL A 1 241 ? 26.158 -4.391 -32.117 1.00 94.56 241 VAL A C 1
ATOM 1866 O O . VAL A 1 241 ? 26.558 -5.456 -31.655 1.00 94.56 241 VAL A O 1
ATOM 1869 N N . HIS A 1 242 ? 25.467 -4.340 -33.262 1.00 93.12 242 HIS A N 1
ATOM 1870 C CA . HIS A 1 242 ? 25.143 -5.550 -34.032 1.00 93.12 242 HIS A CA 1
ATOM 1871 C C . HIS A 1 242 ? 26.374 -6.238 -34.635 1.00 93.12 242 HIS A C 1
ATOM 1873 O O . HIS A 1 242 ? 26.376 -7.459 -34.770 1.00 93.12 242 HIS A O 1
ATOM 1879 N N . LEU A 1 243 ? 27.420 -5.474 -34.962 1.00 93.38 243 LEU A N 1
ATOM 1880 C CA . LEU A 1 243 ? 28.716 -6.000 -35.399 1.00 93.38 243 LEU A CA 1
ATOM 1881 C C . LEU A 1 243 ? 29.587 -6.507 -34.233 1.00 93.38 243 LEU A C 1
ATOM 1883 O O . LEU A 1 243 ? 30.664 -7.043 -34.477 1.00 93.38 243 LEU A O 1
ATOM 1887 N N . GLY A 1 244 ? 29.159 -6.327 -32.978 1.00 91.56 244 GLY A N 1
ATOM 1888 C CA . GLY A 1 244 ? 29.937 -6.697 -31.791 1.00 91.56 244 GLY A CA 1
ATOM 1889 C C . GLY A 1 244 ? 31.138 -5.785 -31.506 1.00 91.56 244 GLY A C 1
ATOM 1890 O O . GLY A 1 244 ? 31.980 -6.125 -30.682 1.00 91.56 244 GLY A O 1
ATOM 1891 N N . LEU A 1 245 ? 31.221 -4.627 -32.168 1.00 93.31 245 LEU A N 1
ATOM 1892 C CA . LEU A 1 245 ? 32.300 -3.641 -32.027 1.00 93.31 245 LEU A CA 1
ATOM 1893 C C . LEU A 1 245 ? 32.038 -2.614 -30.914 1.00 93.31 245 LEU A C 1
ATOM 1895 O O . LEU A 1 245 ? 32.944 -1.882 -30.523 1.00 93.31 245 LEU A O 1
ATOM 1899 N N . ALA A 1 246 ? 30.803 -2.531 -30.418 1.00 93.56 246 ALA A N 1
ATOM 1900 C CA . ALA A 1 246 ? 30.416 -1.662 -29.313 1.00 93.56 246 ALA A CA 1
ATOM 1901 C C . ALA A 1 246 ? 29.562 -2.419 -28.289 1.00 93.56 246 ALA A C 1
ATOM 1903 O O . ALA A 1 246 ? 28.836 -3.352 -28.635 1.00 93.56 246 ALA A O 1
ATOM 1904 N N . SER A 1 247 ? 29.620 -1.986 -27.028 1.00 90.69 247 SER A N 1
ATOM 1905 C CA . SER A 1 247 ? 28.806 -2.552 -25.950 1.00 90.69 247 SER A CA 1
ATOM 1906 C C . SER A 1 247 ? 27.314 -2.336 -26.196 1.00 90.69 247 SER A C 1
ATOM 1908 O O . SER A 1 247 ? 26.887 -1.245 -26.576 1.00 90.69 247 SER A O 1
ATOM 1910 N N . ASP A 1 248 ? 26.512 -3.363 -25.917 1.00 92.31 248 ASP A N 1
ATOM 1911 C CA . ASP A 1 248 ? 25.055 -3.278 -25.994 1.00 92.31 248 ASP A CA 1
ATOM 1912 C C . ASP A 1 248 ? 24.518 -2.342 -24.903 1.00 92.31 248 ASP A C 1
ATOM 1914 O O . ASP A 1 248 ? 24.561 -2.647 -23.712 1.00 92.31 248 ASP A O 1
ATOM 1918 N N . PHE A 1 249 ? 24.007 -1.187 -25.324 1.00 91.19 249 PHE A N 1
ATOM 1919 C CA . PHE A 1 249 ? 23.507 -0.138 -24.436 1.00 91.19 249 PHE A CA 1
ATOM 1920 C C . PHE A 1 249 ? 22.142 -0.459 -23.800 1.00 91.19 249 PHE A C 1
ATOM 1922 O O . PHE A 1 249 ? 21.672 0.317 -22.968 1.00 91.19 249 PHE A O 1
ATOM 1929 N N . TRP A 1 250 ? 21.495 -1.571 -24.168 1.00 91.06 250 TRP A N 1
ATOM 1930 C CA . TRP A 1 250 ? 20.312 -2.101 -23.474 1.00 91.06 250 TRP A CA 1
ATOM 1931 C C . TRP A 1 250 ? 20.654 -3.190 -22.463 1.00 91.06 250 TRP A C 1
ATOM 1933 O O . TRP A 1 250 ? 19.803 -3.540 -21.649 1.00 91.06 250 TRP A O 1
ATOM 1943 N N . LYS A 1 251 ? 21.881 -3.718 -22.473 1.00 89.50 251 LYS A N 1
ATOM 1944 C CA . LYS A 1 251 ? 22.268 -4.789 -21.557 1.00 89.50 251 LYS A CA 1
ATOM 1945 C C . LYS A 1 251 ? 22.485 -4.239 -20.143 1.00 89.50 251 LYS A C 1
ATOM 1947 O O . LYS A 1 251 ? 23.526 -3.659 -19.842 1.00 89.50 251 LYS A O 1
ATOM 1952 N N . THR A 1 252 ? 21.509 -4.443 -19.261 1.00 84.75 252 THR A N 1
ATOM 1953 C CA . THR A 1 252 ? 21.512 -3.932 -17.875 1.00 84.75 252 THR A CA 1
ATOM 1954 C C . THR A 1 252 ? 21.833 -4.981 -16.813 1.00 84.75 252 THR A C 1
ATOM 1956 O O . THR A 1 252 ? 22.034 -4.612 -15.657 1.00 84.75 252 THR A O 1
ATOM 1959 N N . ILE A 1 253 ? 21.946 -6.260 -17.184 1.00 87.69 253 ILE A N 1
ATOM 1960 C CA . ILE A 1 253 ? 22.134 -7.373 -16.237 1.00 87.69 253 ILE A CA 1
ATOM 1961 C C . ILE A 1 253 ? 23.326 -7.156 -15.303 1.00 87.69 253 ILE A C 1
ATOM 1963 O O . ILE A 1 253 ? 23.204 -7.371 -14.101 1.00 87.69 253 ILE A O 1
ATOM 1967 N N . GLY A 1 254 ? 24.453 -6.652 -15.817 1.00 86.19 254 GLY A N 1
ATOM 1968 C CA . GLY A 1 254 ? 25.623 -6.341 -14.987 1.00 86.19 254 GLY A CA 1
ATOM 1969 C C . GLY A 1 254 ? 25.291 -5.393 -13.831 1.00 86.19 254 GLY A C 1
ATOM 1970 O O . GLY A 1 254 ? 25.648 -5.663 -12.689 1.00 86.19 254 GLY A O 1
ATOM 1971 N N . ARG A 1 255 ? 24.499 -4.350 -14.099 1.00 86.12 255 ARG A N 1
ATOM 1972 C CA . ARG A 1 255 ? 24.050 -3.397 -13.080 1.00 86.12 255 ARG A CA 1
ATOM 1973 C C . ARG A 1 255 ? 23.081 -4.029 -12.080 1.00 86.12 255 ARG A C 1
ATOM 1975 O O . ARG A 1 255 ? 23.134 -3.692 -10.904 1.00 86.12 255 ARG A O 1
ATOM 1982 N N . TYR A 1 256 ? 22.197 -4.927 -12.516 1.00 88.25 256 TYR A N 1
ATOM 1983 C CA . TYR A 1 256 ? 21.325 -5.649 -11.582 1.00 88.25 256 TYR A CA 1
ATOM 1984 C C . TYR A 1 256 ? 22.146 -6.535 -10.640 1.00 88.25 256 TYR A C 1
ATOM 1986 O O . TYR A 1 256 ? 21.958 -6.468 -9.432 1.00 88.25 256 TYR A O 1
ATOM 1994 N N . ARG A 1 257 ? 23.159 -7.239 -11.160 1.00 86.12 257 ARG A N 1
ATOM 1995 C CA . ARG A 1 257 ? 24.079 -8.043 -10.336 1.00 86.12 257 ARG A CA 1
ATOM 1996 C C . ARG A 1 257 ? 24.892 -7.211 -9.346 1.00 86.12 257 ARG A C 1
ATOM 1998 O O . ARG A 1 257 ? 25.223 -7.714 -8.274 1.00 86.12 257 ARG A O 1
ATOM 2005 N N . GLU A 1 258 ? 25.252 -5.981 -9.707 1.00 87.62 258 GLU A N 1
ATOM 2006 C CA . GLU A 1 258 ? 25.897 -5.034 -8.789 1.00 87.62 258 GLU A CA 1
ATOM 2007 C C . GLU A 1 258 ? 24.956 -4.643 -7.641 1.00 87.62 258 GLU A C 1
ATOM 2009 O O . GLU A 1 258 ? 25.393 -4.595 -6.495 1.00 87.62 258 GLU A O 1
ATOM 2014 N N . ILE A 1 259 ? 23.669 -4.411 -7.934 1.00 85.44 259 ILE A N 1
ATOM 2015 C CA . ILE A 1 259 ? 22.645 -4.095 -6.924 1.00 85.44 259 ILE A CA 1
ATOM 2016 C C . ILE A 1 259 ? 22.390 -5.298 -6.005 1.00 85.44 259 ILE A C 1
ATOM 2018 O O . ILE A 1 259 ? 22.289 -5.125 -4.793 1.00 85.44 259 ILE A O 1
ATOM 2022 N N . GLU A 1 260 ? 22.310 -6.507 -6.564 1.00 85.75 260 GLU A N 1
ATOM 2023 C CA . GLU A 1 260 ? 22.113 -7.754 -5.808 1.00 85.75 260 GLU A CA 1
ATOM 2024 C C . GLU A 1 260 ? 23.322 -8.100 -4.921 1.00 85.75 260 GLU A C 1
ATOM 2026 O O . GLU A 1 260 ? 23.177 -8.724 -3.868 1.00 85.75 260 GLU A O 1
ATOM 2031 N N . GLY A 1 261 ? 24.531 -7.684 -5.312 1.00 86.12 261 GLY A N 1
ATOM 2032 C CA . GLY A 1 261 ? 25.747 -7.922 -4.542 1.00 86.12 261 GLY A CA 1
ATOM 2033 C C . GLY A 1 261 ? 26.043 -9.416 -4.383 1.00 86.12 261 GLY A C 1
ATOM 2034 O O . GLY A 1 261 ? 26.396 -10.092 -5.352 1.00 86.12 261 GLY A O 1
ATOM 2035 N N . VAL A 1 262 ? 25.943 -9.929 -3.156 1.00 86.44 262 VAL A N 1
ATOM 2036 C CA . VAL A 1 262 ? 26.174 -11.352 -2.825 1.00 86.44 262 VAL A CA 1
ATOM 2037 C C . VAL A 1 262 ? 24.897 -12.195 -2.847 1.00 86.44 262 VAL A C 1
ATOM 2039 O O . VAL A 1 262 ? 24.974 -13.404 -2.654 1.00 86.44 262 VAL A O 1
ATOM 2042 N N . LEU A 1 263 ? 23.734 -11.570 -3.039 1.00 84.50 263 LEU A N 1
ATOM 2043 C CA . LEU A 1 263 ? 22.453 -12.266 -3.031 1.00 84.50 263 LEU A CA 1
ATOM 2044 C C . LEU A 1 263 ? 22.259 -13.087 -4.321 1.00 84.50 263 LEU A C 1
ATOM 2046 O O . LEU A 1 263 ? 22.815 -12.721 -5.366 1.00 84.50 263 LEU A O 1
ATOM 2050 N N . PRO A 1 264 ? 21.464 -14.173 -4.264 1.00 85.62 264 PRO A N 1
ATOM 2051 C CA . PRO A 1 264 ? 21.017 -14.887 -5.456 1.00 85.62 264 PRO A CA 1
ATOM 2052 C C . PRO A 1 264 ? 20.273 -13.963 -6.421 1.00 85.62 264 PRO A C 1
ATOM 2054 O O . PRO A 1 264 ? 19.636 -12.993 -5.999 1.00 85.62 264 PRO A O 1
ATOM 2057 N N . SER A 1 265 ? 20.329 -14.281 -7.714 1.00 86.06 265 SER A N 1
ATOM 2058 C CA . SER A 1 265 ? 19.676 -13.462 -8.731 1.00 86.06 265 SER A CA 1
ATOM 2059 C C . SER A 1 265 ? 18.152 -13.580 -8.682 1.00 86.06 265 SER A C 1
ATOM 2061 O O . SER A 1 265 ? 17.584 -14.665 -8.583 1.00 86.06 265 SER A O 1
ATOM 2063 N N . THR A 1 266 ? 17.488 -12.436 -8.811 1.00 86.44 266 THR A N 1
ATOM 2064 C CA . THR A 1 266 ? 16.035 -12.244 -8.672 1.00 86.44 266 THR A CA 1
ATOM 2065 C C . THR A 1 266 ? 15.382 -11.823 -9.994 1.00 86.44 266 THR A C 1
ATOM 2067 O O . THR A 1 266 ? 14.441 -11.025 -10.043 1.00 86.44 266 THR A O 1
ATOM 2070 N N . PHE A 1 267 ? 15.922 -12.328 -11.106 1.00 87.62 267 PHE A N 1
ATOM 2071 C CA . PHE A 1 267 ? 15.507 -11.937 -12.450 1.00 87.62 267 PHE A CA 1
ATOM 2072 C C . PHE A 1 267 ? 14.211 -12.643 -12.856 1.00 87.62 267 PHE A C 1
ATOM 2074 O O . PHE A 1 267 ? 14.154 -13.870 -12.944 1.00 87.62 267 PHE A O 1
ATOM 2081 N N . PHE A 1 268 ? 13.190 -11.855 -13.174 1.00 87.75 268 PHE A N 1
ATOM 2082 C CA . PHE A 1 268 ? 11.971 -12.311 -13.824 1.00 87.75 268 PHE A CA 1
ATOM 2083 C C . PHE A 1 268 ? 12.187 -12.214 -15.329 1.00 87.75 268 PHE A C 1
ATOM 2085 O O . PHE A 1 268 ? 12.262 -11.130 -15.907 1.00 87.75 268 PHE A O 1
ATOM 2092 N N . VAL A 1 269 ? 12.368 -13.372 -15.954 1.00 88.31 269 VAL A N 1
ATOM 2093 C CA . VAL A 1 269 ? 12.811 -13.493 -17.345 1.00 88.31 269 VAL A CA 1
ATOM 2094 C C . VAL A 1 269 ? 11.770 -14.222 -18.173 1.00 88.31 269 VAL A C 1
ATOM 2096 O O . VAL A 1 269 ? 11.011 -15.053 -17.671 1.00 88.31 269 VAL A O 1
ATOM 2099 N N . ILE A 1 270 ? 11.760 -13.945 -19.471 1.00 87.62 270 ILE A N 1
ATOM 2100 C CA . ILE A 1 270 ? 10.898 -14.652 -20.409 1.00 87.62 270 ILE A CA 1
ATOM 2101 C C . ILE A 1 270 ? 11.563 -15.998 -20.732 1.00 87.62 270 ILE A C 1
ATOM 2103 O O . ILE A 1 270 ? 12.710 -16.026 -21.191 1.00 87.62 270 ILE A O 1
ATOM 2107 N N . PRO A 1 271 ? 10.880 -17.132 -20.486 1.00 85.56 271 PRO A N 1
ATOM 2108 C CA . PRO A 1 271 ? 11.521 -18.442 -20.546 1.00 85.56 271 PRO A CA 1
ATOM 2109 C C . PRO A 1 271 ? 11.853 -18.860 -21.979 1.00 85.56 271 PRO A C 1
ATOM 2111 O O . PRO A 1 271 ? 12.865 -19.515 -22.215 1.00 85.56 271 PRO A O 1
ATOM 2114 N N . GLN A 1 272 ? 11.011 -18.479 -22.940 1.00 88.69 272 GLN A N 1
ATOM 2115 C CA . GLN A 1 272 ? 11.091 -18.943 -24.319 1.00 88.69 272 GLN A CA 1
ATOM 2116 C C . GLN A 1 272 ? 11.151 -17.769 -25.286 1.00 88.69 272 GLN A C 1
ATOM 2118 O O . GLN A 1 272 ? 10.311 -16.869 -25.254 1.00 88.69 272 GLN A O 1
ATOM 2123 N N . GLN A 1 273 ? 12.123 -17.836 -26.187 1.00 90.00 273 GLN A N 1
ATOM 2124 C CA . GLN A 1 273 ? 12.223 -16.917 -27.306 1.00 90.00 273 GLN A CA 1
ATOM 2125 C C . GLN A 1 273 ? 11.043 -17.114 -28.268 1.00 90.00 273 GLN A C 1
ATOM 2127 O O . GLN A 1 273 ? 10.591 -18.235 -28.488 1.00 90.00 273 GLN A O 1
ATOM 2132 N N . ASP A 1 274 ? 10.567 -16.017 -28.859 1.00 89.44 274 ASP A N 1
ATOM 2133 C CA . ASP A 1 274 ? 9.531 -15.986 -29.898 1.00 89.44 274 ASP A CA 1
ATOM 2134 C C . ASP A 1 274 ? 8.164 -16.560 -29.468 1.00 89.44 274 ASP A C 1
ATOM 2136 O O . ASP A 1 274 ? 7.258 -16.704 -30.289 1.00 89.44 274 ASP A O 1
ATOM 2140 N N . ASN A 1 275 ? 7.970 -16.785 -28.164 1.00 89.12 275 ASN A N 1
ATOM 2141 C CA . ASN A 1 275 ? 6.690 -17.158 -27.577 1.00 89.12 275 ASN A CA 1
ATOM 2142 C C . ASN A 1 275 ? 6.005 -15.923 -26.949 1.00 89.12 275 ASN A C 1
ATOM 2144 O O . ASN A 1 275 ? 6.507 -15.384 -25.961 1.00 89.12 275 ASN A O 1
ATOM 2148 N N . PRO A 1 276 ? 4.861 -15.451 -27.483 1.00 86.31 276 PRO A N 1
ATOM 2149 C CA . PRO A 1 276 ? 4.139 -14.305 -26.927 1.00 86.31 276 PRO A CA 1
ATOM 2150 C C . PRO A 1 276 ? 3.341 -14.640 -25.653 1.00 86.31 276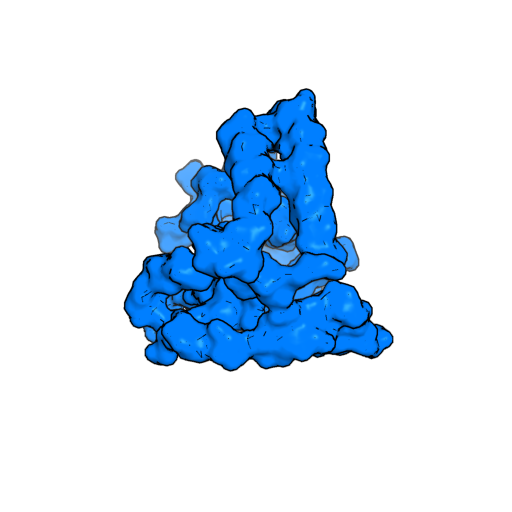 PRO A C 1
ATOM 2152 O O . PRO A 1 276 ? 2.880 -13.723 -24.973 1.00 86.31 276 PRO A O 1
ATOM 2155 N N . GLY A 1 277 ? 3.168 -15.925 -25.328 1.00 87.44 277 GLY A N 1
ATOM 2156 C CA . GLY A 1 277 ? 2.343 -16.391 -24.216 1.00 87.44 277 GLY A CA 1
ATOM 2157 C C . GLY A 1 277 ? 0.836 -16.324 -24.493 1.00 87.44 277 GLY A C 1
ATOM 2158 O O . GLY A 1 277 ? 0.391 -16.174 -25.633 1.00 87.44 277 GLY A O 1
ATOM 2159 N N . HIS A 1 278 ? 0.042 -16.450 -23.428 1.00 87.12 278 HIS A N 1
ATOM 2160 C CA . HIS A 1 278 ? -1.422 -16.406 -23.466 1.00 87.12 278 HIS A CA 1
ATOM 2161 C C . HIS A 1 278 ? -1.941 -15.325 -22.512 1.00 87.12 278 HIS A C 1
ATOM 2163 O O . HIS A 1 278 ? -1.411 -15.148 -21.416 1.00 87.12 278 HIS A O 1
ATOM 2169 N N . GLY A 1 279 ? -2.964 -14.592 -22.943 1.00 81.19 279 GLY A N 1
ATOM 2170 C CA . GLY A 1 279 ? -3.778 -13.730 -22.089 1.00 81.19 279 GLY A CA 1
ATOM 2171 C C . GLY A 1 279 ? -5.062 -14.436 -21.647 1.00 81.19 279 GLY A C 1
ATOM 2172 O O . GLY A 1 279 ? -5.289 -15.600 -21.971 1.00 81.19 279 GLY A O 1
ATOM 2173 N N . SER A 1 280 ? -5.931 -13.708 -20.943 1.00 79.56 280 SER A N 1
ATOM 2174 C CA . SER A 1 280 ? -7.256 -14.198 -20.525 1.00 79.56 280 SER A CA 1
ATOM 2175 C C . SER A 1 280 ? -8.147 -14.614 -21.698 1.00 79.56 280 SER A C 1
ATOM 2177 O O . SER A 1 280 ? -8.964 -15.515 -21.552 1.00 79.56 280 SER A O 1
ATOM 2179 N N . ASP A 1 281 ? -7.946 -13.991 -22.860 1.00 85.81 281 ASP A N 1
ATOM 2180 C CA . ASP A 1 281 ? -8.797 -14.148 -24.043 1.00 85.81 281 ASP A CA 1
ATOM 2181 C C . ASP A 1 281 ? -8.134 -15.012 -25.138 1.00 85.81 281 ASP A C 1
ATOM 2183 O O . ASP A 1 281 ? -8.550 -14.986 -26.296 1.00 85.81 281 ASP A O 1
ATOM 2187 N N . GLY A 1 282 ? -7.079 -15.764 -24.792 1.00 87.75 282 GLY A N 1
ATOM 2188 C CA . GLY A 1 282 ? -6.359 -16.653 -25.711 1.00 87.75 282 GLY A CA 1
ATOM 2189 C C . GLY A 1 282 ? -4.920 -16.213 -26.026 1.00 87.75 282 GLY A C 1
ATOM 2190 O O . GLY A 1 282 ? -4.295 -15.518 -25.221 1.00 87.75 282 GLY A O 1
ATOM 2191 N N . PRO A 1 283 ? -4.340 -16.651 -27.161 1.00 86.12 283 PRO A N 1
ATOM 2192 C CA . PRO A 1 283 ? -2.946 -16.370 -27.506 1.00 86.12 283 PRO A CA 1
ATOM 2193 C C . PRO A 1 283 ? -2.659 -14.868 -27.561 1.00 86.12 283 PRO A C 1
ATOM 2195 O O . PRO A 1 283 ? -3.389 -14.099 -28.189 1.00 86.12 283 PRO A O 1
ATOM 2198 N N . ALA A 1 284 ? -1.573 -14.439 -26.920 1.00 87.00 284 ALA A N 1
ATOM 2199 C CA . ALA A 1 284 ? -1.168 -13.043 -26.962 1.00 87.00 284 ALA A CA 1
ATOM 2200 C C . ALA A 1 284 ? -0.636 -12.665 -28.363 1.00 87.00 284 ALA A C 1
ATOM 2202 O O . ALA A 1 284 ? -0.137 -13.523 -29.099 1.00 87.00 284 ALA A O 1
ATOM 2203 N N . PRO A 1 285 ? -0.690 -11.376 -28.754 1.00 86.56 285 PRO A N 1
ATOM 2204 C CA . PRO A 1 285 ? -0.202 -10.945 -30.059 1.00 86.56 285 PRO A CA 1
ATOM 2205 C C . PRO A 1 285 ? 1.267 -11.320 -30.276 1.00 86.56 285 PRO A C 1
ATOM 2207 O O . PRO A 1 285 ? 2.118 -10.970 -29.460 1.00 86.56 285 PRO A O 1
ATOM 2210 N N . SER A 1 286 ? 1.588 -11.931 -31.420 1.00 84.31 286 SER A N 1
ATOM 2211 C CA . SER A 1 286 ? 2.950 -12.385 -31.763 1.00 84.31 286 SER A CA 1
ATOM 2212 C C . SER A 1 286 ? 4.011 -11.284 -31.695 1.00 84.31 286 SER A C 1
ATOM 2214 O O . SER A 1 286 ? 5.170 -11.546 -31.387 1.00 84.31 286 SER A O 1
ATOM 2216 N N . ARG A 1 287 ? 3.617 -10.023 -31.911 1.00 83.19 287 ARG A N 1
ATOM 2217 C CA . ARG A 1 287 ? 4.500 -8.856 -31.763 1.00 83.19 287 ARG A CA 1
ATOM 2218 C C . ARG A 1 287 ? 5.023 -8.660 -30.336 1.00 83.19 287 ARG A C 1
ATOM 2220 O O . ARG A 1 287 ? 6.031 -7.989 -30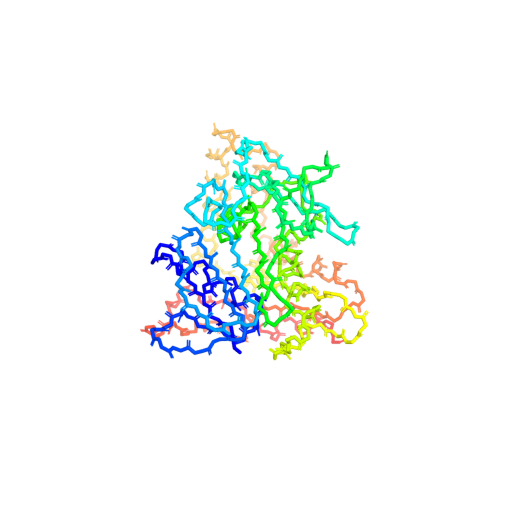.178 1.00 83.19 287 ARG A O 1
ATOM 2227 N N . ARG A 1 288 ? 4.366 -9.219 -29.314 1.00 79.25 288 ARG A N 1
ATOM 2228 C CA . ARG A 1 288 ? 4.802 -9.132 -27.910 1.00 79.25 288 ARG A CA 1
ATOM 2229 C C . ARG A 1 288 ? 5.871 -10.158 -27.538 1.00 79.25 288 ARG A C 1
ATOM 2231 O O . ARG A 1 288 ? 6.374 -10.096 -26.423 1.00 79.25 288 ARG A O 1
ATOM 2238 N N . ALA A 1 289 ? 6.196 -11.093 -28.429 1.00 83.31 289 ALA A N 1
ATOM 2239 C CA . ALA A 1 289 ? 7.181 -12.118 -28.134 1.00 83.31 289 ALA A CA 1
ATOM 2240 C C . ALA A 1 289 ? 8.579 -11.510 -27.930 1.00 83.31 289 ALA A C 1
ATOM 2242 O O . ALA A 1 289 ? 9.035 -10.680 -28.725 1.00 83.31 289 ALA A O 1
ATOM 2243 N N . ALA A 1 290 ? 9.268 -11.946 -26.876 1.00 86.88 290 ALA A N 1
ATOM 2244 C CA . ALA A 1 290 ? 10.659 -11.579 -26.650 1.00 86.88 290 ALA A CA 1
ATOM 2245 C C . ALA A 1 290 ? 11.587 -12.266 -27.654 1.00 86.88 290 ALA A C 1
ATOM 2247 O O . ALA A 1 290 ? 11.345 -13.387 -28.093 1.00 86.88 290 ALA A O 1
ATOM 2248 N N . ARG A 1 291 ? 12.699 -11.599 -27.976 1.00 89.62 291 ARG A N 1
ATOM 2249 C CA . ARG A 1 291 ? 13.736 -12.118 -28.885 1.00 89.62 291 ARG A CA 1
ATOM 2250 C C . ARG A 1 291 ? 14.894 -12.803 -28.157 1.00 89.62 291 ARG A C 1
ATOM 2252 O O . ARG A 1 291 ? 15.983 -12.927 -28.703 1.00 89.62 291 ARG A O 1
ATOM 2259 N N . TYR A 1 292 ? 14.681 -13.210 -26.911 1.00 89.44 292 TYR A N 1
ATOM 2260 C CA . TYR A 1 292 ? 15.679 -13.909 -26.111 1.00 89.44 292 TYR A CA 1
ATOM 2261 C C . TYR A 1 292 ? 15.030 -15.067 -25.350 1.00 89.44 292 TYR A C 1
ATOM 2263 O O . TYR A 1 292 ? 13.815 -15.082 -25.164 1.00 89.44 292 TYR A O 1
ATOM 2271 N N . ALA A 1 293 ? 15.849 -16.030 -24.936 1.00 87.38 293 ALA A N 1
ATOM 2272 C CA . ALA A 1 293 ? 15.454 -17.139 -24.074 1.00 87.38 293 ALA A CA 1
ATOM 2273 C C . ALA A 1 293 ? 16.300 -17.140 -22.799 1.00 87.38 293 ALA A C 1
ATOM 2275 O O . ALA A 1 293 ? 17.423 -16.625 -22.800 1.00 87.38 293 ALA A O 1
ATOM 2276 N N . VAL A 1 294 ? 15.791 -17.769 -21.737 1.00 86.50 294 VAL A N 1
ATOM 2277 C CA . VAL A 1 294 ? 16.472 -17.845 -20.433 1.00 86.50 294 VAL A CA 1
ATOM 2278 C C . VAL A 1 294 ? 17.868 -18.470 -20.510 1.00 86.50 294 VAL A C 1
ATOM 2280 O O . VAL A 1 294 ? 18.761 -18.062 -19.774 1.00 86.50 294 VAL A O 1
ATOM 2283 N N . ASP A 1 295 ? 18.113 -19.388 -21.448 1.00 86.19 295 ASP A N 1
ATOM 2284 C CA . ASP A 1 295 ? 19.434 -20.005 -21.624 1.00 86.19 295 ASP A CA 1
ATOM 2285 C C . ASP A 1 295 ? 20.534 -18.988 -21.963 1.00 86.19 295 ASP A C 1
ATOM 2287 O O . ASP A 1 295 ? 21.693 -19.195 -21.613 1.00 86.19 295 ASP A O 1
ATOM 2291 N N . GLN A 1 296 ? 20.177 -17.851 -22.571 1.00 86.38 296 GLN A N 1
ATOM 2292 C CA . GLN A 1 296 ? 21.115 -16.762 -22.869 1.00 86.38 296 GLN A CA 1
ATOM 2293 C C . GLN A 1 296 ? 21.568 -15.996 -21.613 1.00 86.38 296 GLN A C 1
ATOM 2295 O O . GLN A 1 296 ? 22.490 -15.188 -21.697 1.00 86.38 296 GLN A O 1
ATOM 2300 N N . LEU A 1 297 ? 20.918 -16.226 -20.467 1.00 85.00 297 LEU A N 1
ATOM 2301 C CA . LEU A 1 297 ? 21.233 -15.630 -19.166 1.00 85.00 297 LEU A CA 1
ATOM 2302 C C . LEU A 1 297 ? 21.970 -16.588 -18.225 1.00 85.00 297 LEU A C 1
ATOM 2304 O O . LEU A 1 297 ? 22.353 -16.171 -17.135 1.00 85.00 297 LEU A O 1
ATOM 2308 N N . ARG A 1 298 ? 22.183 -17.849 -18.620 1.00 83.88 298 ARG A N 1
ATOM 2309 C CA . ARG A 1 298 ? 22.696 -18.902 -17.730 1.00 83.88 298 ARG A CA 1
ATOM 2310 C C . ARG A 1 298 ? 24.002 -18.515 -17.031 1.00 83.88 298 ARG A C 1
ATOM 2312 O O . ARG A 1 298 ? 24.107 -18.681 -15.822 1.00 83.88 298 ARG A O 1
ATOM 2319 N N . ASP A 1 299 ? 24.943 -17.931 -17.768 1.00 83.12 299 ASP A N 1
ATOM 2320 C CA . ASP A 1 299 ? 26.256 -17.530 -17.239 1.00 83.12 299 ASP A CA 1
ATOM 2321 C C . ASP A 1 299 ? 26.208 -16.220 -16.424 1.00 83.12 299 ASP A C 1
ATOM 2323 O O . ASP A 1 299 ? 27.179 -15.823 -15.774 1.00 83.12 299 ASP A O 1
ATOM 2327 N N . GLU A 1 300 ? 25.077 -15.513 -16.465 1.00 82.00 300 GLU A N 1
ATOM 2328 C CA . GLU A 1 300 ? 24.877 -14.231 -15.791 1.00 82.00 300 GLU A CA 1
ATOM 2329 C C . GLU A 1 300 ? 24.076 -14.365 -14.485 1.00 82.00 300 GLU A C 1
ATOM 2331 O O . GLU A 1 300 ? 24.123 -13.458 -13.653 1.00 82.00 300 GLU A O 1
ATOM 2336 N N . ILE A 1 301 ? 23.398 -15.495 -14.270 1.00 82.38 301 ILE A N 1
ATOM 2337 C CA . ILE A 1 301 ? 22.607 -15.784 -13.067 1.00 82.38 301 ILE A CA 1
ATOM 2338 C C . ILE A 1 301 ? 23.527 -16.240 -11.925 1.00 82.38 301 ILE A C 1
ATOM 2340 O O . ILE A 1 301 ? 24.406 -17.082 -12.109 1.00 82.38 301 ILE A O 1
ATOM 2344 N N . LYS A 1 302 ? 23.319 -15.690 -10.723 1.00 79.12 302 LYS A N 1
ATOM 2345 C CA . LYS A 1 302 ? 23.898 -16.218 -9.478 1.00 79.12 302 LYS A CA 1
ATOM 2346 C C . LYS A 1 302 ? 22.874 -17.140 -8.815 1.00 79.12 302 LYS A C 1
ATOM 2348 O O . LYS A 1 302 ? 21.771 -16.683 -8.515 1.00 79.12 302 LYS A O 1
ATOM 2353 N N . ALA A 1 303 ? 23.240 -18.407 -8.633 1.00 71.19 303 ALA A N 1
ATOM 2354 C CA . ALA A 1 303 ? 22.466 -19.374 -7.856 1.00 71.19 303 ALA A CA 1
ATOM 2355 C C . ALA A 1 303 ? 22.771 -19.241 -6.360 1.00 71.19 303 ALA A C 1
ATOM 2357 O O . ALA A 1 303 ? 23.949 -18.960 -6.036 1.00 71.19 303 ALA A O 1
#

Sequence (303 aa):
MIGVVASAAQHRVIREFFNLFKTPWEFCSLGASYEVLICADSQVAFNPAQLVVVYGARPGAFDAQNDLEAISLSKGANLSFKGNRIPLYGDFVSLSGPGKPVLQTENGETVGLEFGPAERKCVRLGFDLFSEVKQLLRRGQPAAHARIPTLDLQIALLRDLIVERSIPLVEIPPVPPGYKFIVCLTHDVDHLGIKNHRCDHTVFGFLFRAIFGSLAGFCKGRRSFQQLAANWKAAISLPLVHLGLASDFWKTIGRYREIEGVLPSTFFVIPQQDNPGHGSDGPAPSRRAARYAVDQLRDEIKA

Foldseek 3Di:
DEEEADDPVLVVLVVVLCVVLVFDYDHDDPPDADQEYEYFADDDDDHQHQEYEYAELDDDPVCVVQFKDWAKDADWFWKQDPNATAIDDGIWIFIDDPFDQPIATPVGGRQWGWDDDLRHIYIYGGHGLSVRSCCCVPPNDDPVCVVPPNSLVSSVSVVCSCVVSVNDTPDPPCDDPPDPDDDADAAEPLAQFCLLPDPAPVLVVLLCCLQVVLVVCVVVVNDDPVSNVVSVVLNVCVVCVNVVNDDGPSRCLVVQCVVCPPHWDRYDDDADAQQQDADPVGGDDSSSGYSDHCVVCVVSTGD

Secondary structure (DSSP, 8-state):
-EEEE--GGGHHHHHHHHHHH---EEE--TT---SEEEEESS-------SEEEEE-SS--HHHHHTT-EEEEE-S--EEEETTEEEE--S-EEEEESSSEEEEEETTS-EEEEEES-TTSEEEEESB-HHHHHHHHHHH---GGGTTS-HHHHHHHHHHHHHHTTTPPP----SS-TT-S------EEES-S-GGG--SSHHHHHHHHIIIIIHHHHHHTTSS-HHHHHHHHHHHHHHHHHHTTSS--TT--HHHHHHHHTTSPP-EEE-SSTT---EETTEEPPGGG--S--GGGGTTT---

pLDDT: mean 88.86, std 8.15, range [54.31, 96.94]